Protein AF-A0A0S7YCS1-F1 (afdb_monomer_lite)

pLDDT: mean 72.54, std 16.84, range [29.91, 96.38]

Secondary structure (DSSP, 8-state):
-PPPEEEHHHHHHHHT--HHHHHHHHHTTSS-EEEETTEEEEEHHHHHHHHHHTT---HHHHHHHHTS-------S-S-------HHHHHHHHHHHHHHHTT-SEEEEEE-SSSEEEEEEETTEEEE-TTHHHHSPTTHHHHHHHHHHHHHTTS--TTS--EEEEEETTEEEEEEEEEEEETTEEEEEEEEPP-

Sequence (194 aa):
MAERLYSIQQTADLLGASPGDVRQWIRCGHLQAEQLAGDVRVSERGLVRFLKDRGIDLERVFSAVLEEHAAPPRGPDEAPEAPADVPTRLAEAILKDAIRRGAETIALEPQSNTLTLRLRIDGCWREKPNFASRLPAGLGPLLVARFRALARVSGASGEPPTFEACLDGRTRSFRIETCSTPHGDGLLMYPMSS

Structure (mmCIF, N/CA/C/O backbone):
data_AF-A0A0S7YCS1-F1
#
_entry.id   AF-A0A0S7YCS1-F1
#
loop_
_atom_site.group_PDB
_atom_site.id
_atom_site.type_symbol
_atom_site.label_atom_id
_atom_site.label_alt_id
_atom_site.label_comp_id
_atom_site.label_asym_id
_atom_site.label_entity_id
_atom_site.label_seq_id
_atom_site.pdbx_PDB_ins_code
_atom_site.Cartn_x
_atom_site.Cartn_y
_atom_site.Cartn_z
_atom_site.occupancy
_atom_site.B_iso_or_equiv
_atom_site.auth_seq_id
_atom_site.auth_comp_id
_atom_site.auth_asym_id
_atom_site.auth_atom_id
_atom_site.pdbx_PDB_model_num
ATOM 1 N N . MET A 1 1 ? -2.503 -4.909 -34.059 1.00 45.72 1 MET A N 1
ATOM 2 C CA . MET A 1 1 ? -2.797 -4.273 -32.756 1.00 45.72 1 MET A CA 1
ATOM 3 C C . MET A 1 1 ? -2.011 -2.980 -32.694 1.00 45.72 1 MET A C 1
ATOM 5 O O . MET A 1 1 ? -0.829 -3.018 -33.011 1.00 45.72 1 MET A O 1
ATOM 9 N N . ALA A 1 2 ? -2.661 -1.853 -32.402 1.00 52.44 2 ALA A N 1
ATOM 10 C CA . ALA A 1 2 ? -1.967 -0.578 -32.236 1.00 52.44 2 ALA A CA 1
ATOM 11 C C . ALA A 1 2 ? -1.119 -0.640 -30.960 1.00 52.44 2 ALA A C 1
ATOM 13 O O . ALA A 1 2 ? -1.630 -1.021 -29.908 1.00 52.44 2 ALA A O 1
ATOM 14 N N . GLU A 1 3 ? 0.168 -0.327 -31.069 1.00 65.19 3 GLU A N 1
ATOM 15 C CA . GLU A 1 3 ? 1.071 -0.302 -29.923 1.00 65.19 3 GLU A CA 1
ATOM 16 C C . GLU A 1 3 ? 0.694 0.871 -29.008 1.00 65.19 3 GLU A C 1
ATOM 18 O O . GLU A 1 3 ? 0.555 2.005 -29.476 1.00 65.19 3 GLU A O 1
ATOM 23 N N . ARG A 1 4 ? 0.455 0.601 -27.718 1.00 73.00 4 ARG A N 1
ATOM 24 C CA . ARG A 1 4 ? 0.116 1.653 -26.755 1.00 73.00 4 ARG A CA 1
ATOM 25 C C . ARG A 1 4 ? 1.377 2.382 -26.322 1.00 73.00 4 ARG A C 1
ATOM 27 O O . ARG A 1 4 ? 2.396 1.774 -25.992 1.00 73.00 4 ARG A O 1
ATOM 34 N N . LEU A 1 5 ? 1.271 3.703 -26.314 1.00 78.75 5 LEU A N 1
ATOM 35 C CA . LEU A 1 5 ? 2.348 4.622 -25.996 1.00 78.75 5 LEU A CA 1
ATOM 36 C C . LEU A 1 5 ? 1.946 5.452 -24.781 1.00 78.75 5 LEU A C 1
ATOM 38 O O . LEU A 1 5 ? 0.882 6.069 -24.762 1.00 78.75 5 LEU A O 1
ATOM 42 N N . TYR A 1 6 ? 2.817 5.483 -23.782 1.00 78.50 6 TYR A N 1
ATOM 43 C CA . TYR A 1 6 ? 2.605 6.179 -22.521 1.00 78.50 6 TYR A CA 1
ATOM 44 C C . TYR A 1 6 ? 3.487 7.420 -22.464 1.00 78.50 6 TYR A C 1
ATOM 46 O O . TYR A 1 6 ? 4.662 7.389 -22.820 1.00 78.50 6 TYR A O 1
ATOM 54 N N . SER A 1 7 ? 2.948 8.542 -22.001 1.00 81.81 7 SER A N 1
ATOM 55 C CA . SER A 1 7 ? 3.774 9.702 -21.660 1.00 81.81 7 SER A CA 1
ATOM 56 C C . SER A 1 7 ? 4.720 9.386 -20.497 1.00 81.81 7 SER A C 1
ATOM 58 O O . SER A 1 7 ? 4.494 8.448 -19.731 1.00 81.81 7 SER A O 1
ATOM 60 N N . ILE A 1 8 ? 5.757 10.209 -20.311 1.00 77.56 8 ILE A N 1
ATOM 61 C CA . ILE A 1 8 ? 6.627 10.133 -19.125 1.00 77.56 8 ILE A CA 1
ATOM 62 C C . ILE A 1 8 ? 5.792 10.210 -17.840 1.00 77.56 8 ILE A C 1
ATOM 64 O O . ILE A 1 8 ? 6.050 9.462 -16.905 1.00 77.56 8 ILE A O 1
ATOM 68 N N . GLN A 1 9 ? 4.774 11.075 -17.812 1.00 71.00 9 GLN A N 1
ATOM 69 C CA . GLN A 1 9 ? 3.906 11.257 -16.650 1.00 71.00 9 GLN A CA 1
ATOM 70 C C . GLN A 1 9 ? 3.056 10.011 -16.368 1.00 71.00 9 GLN A C 1
ATOM 72 O O . GLN A 1 9 ? 2.983 9.565 -15.232 1.00 71.00 9 GLN A O 1
ATOM 77 N N . GLN A 1 10 ? 2.467 9.412 -17.405 1.00 67.56 10 GLN A N 1
ATOM 78 C CA . GLN A 1 10 ? 1.696 8.170 -17.276 1.00 67.56 10 GLN A CA 1
ATOM 79 C C . GLN A 1 10 ? 2.588 6.997 -16.874 1.00 67.56 10 GLN A C 1
ATOM 81 O O . GLN A 1 10 ? 2.217 6.185 -16.040 1.00 67.56 10 GLN A O 1
ATOM 86 N N . THR A 1 11 ? 3.795 6.928 -17.430 1.00 73.38 11 THR A N 1
ATOM 87 C CA . THR A 1 11 ? 4.773 5.900 -17.065 1.00 73.38 11 THR A CA 1
ATOM 88 C C . THR A 1 11 ? 5.218 6.052 -15.613 1.00 73.38 11 THR A C 1
ATOM 90 O O . THR A 1 11 ? 5.362 5.065 -14.902 1.00 73.38 11 THR A O 1
ATOM 93 N N . ALA A 1 12 ? 5.413 7.290 -15.162 1.00 65.56 12 ALA A N 1
ATOM 94 C CA . ALA A 1 12 ? 5.733 7.606 -13.779 1.00 65.56 12 ALA A CA 1
ATOM 95 C C . ALA A 1 12 ? 4.603 7.165 -12.837 1.00 65.56 12 ALA A C 1
ATOM 97 O O . ALA A 1 12 ? 4.880 6.509 -11.836 1.00 65.56 12 ALA A O 1
ATOM 98 N N . ASP A 1 13 ? 3.344 7.435 -13.195 1.00 57.38 13 ASP A N 1
ATOM 99 C CA . ASP A 1 13 ? 2.192 7.015 -12.392 1.00 57.38 13 ASP A CA 1
ATOM 100 C C . ASP A 1 13 ? 2.057 5.483 -12.325 1.00 57.38 13 ASP A C 1
ATOM 102 O O . ASP A 1 13 ? 2.010 4.918 -11.230 1.00 57.38 13 ASP A O 1
ATOM 106 N N . LEU A 1 14 ? 2.152 4.803 -13.475 1.00 65.62 14 LEU A N 1
ATOM 107 C CA . LEU A 1 14 ? 2.096 3.339 -13.579 1.00 65.62 14 LEU A CA 1
ATOM 108 C C . LEU A 1 14 ? 3.197 2.634 -12.775 1.00 65.62 14 LEU A C 1
ATOM 110 O O . LEU A 1 14 ? 2.972 1.559 -12.218 1.00 65.62 14 LEU A O 1
ATOM 114 N N . LEU A 1 15 ? 4.397 3.217 -12.733 1.00 68.38 15 LEU A N 1
ATOM 115 C CA . LEU A 1 15 ? 5.560 2.651 -12.045 1.00 68.38 15 LEU A CA 1
ATOM 116 C C . LEU A 1 15 ? 5.701 3.134 -10.592 1.00 68.38 15 LEU A C 1
ATOM 118 O O . LEU A 1 15 ? 6.608 2.676 -9.895 1.00 68.38 15 LEU A O 1
ATOM 122 N N . GLY A 1 16 ? 4.849 4.057 -10.129 1.00 59.69 16 GLY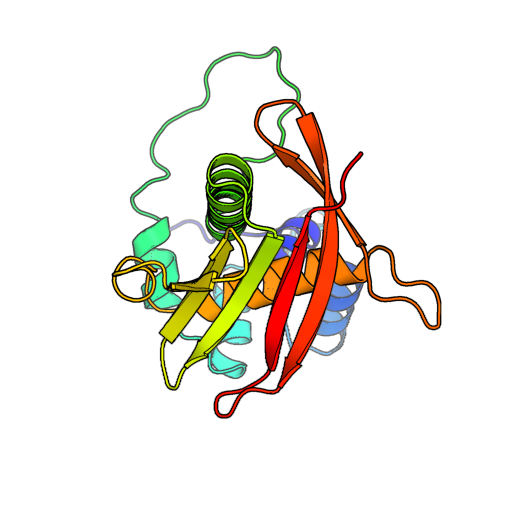 A N 1
ATOM 123 C CA . GLY A 1 16 ? 4.984 4.689 -8.812 1.00 59.69 16 GLY A CA 1
ATOM 124 C C . GLY A 1 16 ? 6.304 5.454 -8.646 1.00 59.69 16 GLY A C 1
ATOM 125 O O . GLY A 1 16 ? 6.928 5.404 -7.585 1.00 59.69 16 GLY A O 1
ATOM 126 N N . ALA A 1 17 ? 6.762 6.114 -9.708 1.00 70.62 17 ALA A N 1
ATOM 127 C CA . ALA A 1 17 ? 8.053 6.791 -9.800 1.00 70.62 17 ALA A CA 1
ATOM 128 C C . ALA A 1 17 ? 7.890 8.284 -10.110 1.00 70.62 17 ALA A C 1
ATOM 130 O O . ALA A 1 17 ? 6.810 8.729 -10.487 1.00 70.62 17 ALA A O 1
ATOM 131 N N . SER A 1 18 ? 8.961 9.074 -9.996 1.00 70.25 18 SER A N 1
ATOM 132 C CA . SER A 1 18 ? 8.921 10.474 -10.431 1.00 70.25 18 SER A CA 1
ATOM 133 C C . SER A 1 18 ? 9.135 10.571 -11.949 1.00 70.25 18 SER A C 1
ATOM 135 O O . SER A 1 18 ? 9.894 9.781 -12.516 1.00 70.25 18 SER A O 1
ATOM 137 N N . PRO A 1 19 ? 8.602 11.600 -12.634 1.00 71.75 19 PRO A N 1
ATOM 138 C CA . PRO A 1 19 ? 8.925 11.857 -14.042 1.00 71.75 19 PRO A CA 1
ATOM 139 C C . PRO A 1 19 ? 10.434 12.013 -14.297 1.00 71.75 19 PRO A C 1
ATOM 141 O O . PRO A 1 19 ? 10.927 11.671 -15.372 1.00 71.75 19 PRO A O 1
ATOM 144 N N . GLY A 1 20 ? 11.180 12.507 -13.299 1.00 75.00 20 GLY A N 1
ATOM 145 C CA . GLY A 1 20 ? 12.643 12.570 -13.319 1.00 75.00 20 GLY A CA 1
ATOM 146 C C . GLY A 1 20 ? 13.306 11.191 -13.338 1.00 75.00 20 GLY A C 1
ATOM 147 O O . GLY A 1 20 ? 14.212 10.978 -14.140 1.00 75.00 20 GLY A O 1
ATOM 148 N N . ASP A 1 21 ? 12.801 10.243 -12.543 1.00 75.06 21 ASP A N 1
ATOM 149 C CA . ASP A 1 21 ? 13.287 8.859 -12.511 1.00 75.06 21 ASP A CA 1
ATOM 150 C C . ASP A 1 21 ? 13.052 8.180 -13.862 1.00 75.06 21 ASP A C 1
ATOM 152 O O . ASP A 1 21 ? 13.957 7.569 -14.424 1.00 75.06 21 ASP A O 1
ATOM 156 N N . VAL A 1 22 ? 11.866 8.375 -14.447 1.00 75.62 22 VAL A N 1
ATOM 157 C CA . VAL A 1 22 ? 11.527 7.853 -15.778 1.00 75.62 22 VAL A CA 1
ATOM 158 C C . VAL A 1 22 ? 12.463 8.420 -16.846 1.00 75.62 22 VAL A C 1
ATOM 160 O O . VAL A 1 22 ? 13.019 7.665 -17.643 1.00 75.62 22 VAL A O 1
ATOM 163 N N . ARG A 1 23 ? 12.716 9.736 -16.839 1.00 84.50 23 ARG A N 1
ATOM 164 C CA . ARG A 1 23 ? 13.694 10.369 -17.744 1.00 84.50 23 ARG A CA 1
ATOM 165 C C . ARG A 1 23 ? 15.102 9.818 -17.542 1.00 84.50 23 ARG A C 1
ATOM 167 O O . ARG A 1 23 ? 15.816 9.607 -18.521 1.00 84.50 23 ARG A O 1
ATO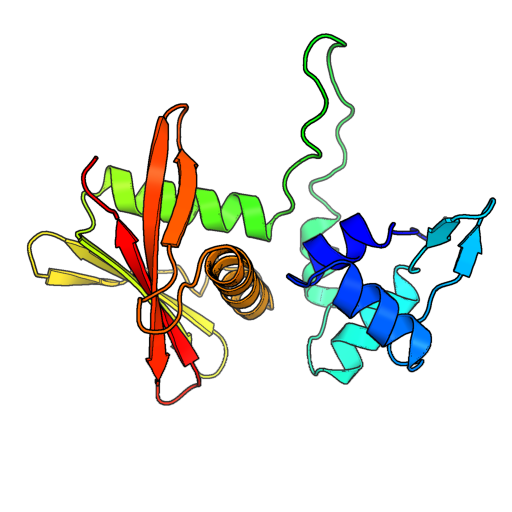M 174 N N . GLN A 1 24 ? 15.501 9.575 -16.298 1.00 81.31 24 GLN A N 1
ATOM 175 C CA . GLN A 1 24 ? 16.798 8.993 -15.972 1.00 81.31 24 GLN A CA 1
ATOM 176 C C . GLN A 1 24 ? 16.905 7.550 -16.473 1.00 81.31 24 GLN A C 1
ATOM 178 O O . GLN A 1 24 ? 17.915 7.195 -17.070 1.00 81.31 24 GLN A O 1
ATOM 183 N N . TRP A 1 25 ? 15.867 6.730 -16.318 1.00 83.75 25 TRP A N 1
ATOM 184 C CA . TRP A 1 25 ? 15.849 5.356 -16.823 1.00 83.75 25 TRP A CA 1
ATOM 185 C C . TRP A 1 25 ? 15.895 5.288 -18.342 1.00 83.75 25 TRP A C 1
ATOM 187 O O . TRP A 1 25 ? 16.578 4.420 -18.881 1.00 83.75 25 TRP A O 1
ATOM 197 N N . ILE A 1 26 ? 15.233 6.222 -19.025 1.00 86.38 26 ILE A N 1
ATOM 198 C CA . ILE A 1 26 ? 15.322 6.357 -20.482 1.00 86.38 26 ILE A CA 1
ATOM 199 C C . ILE A 1 26 ? 16.741 6.765 -20.884 1.00 86.38 26 ILE A C 1
ATOM 201 O O . ILE A 1 26 ? 17.357 6.130 -21.736 1.00 86.38 26 ILE A O 1
ATOM 205 N N . ARG A 1 27 ? 17.310 7.777 -20.219 1.00 85.19 27 ARG A N 1
ATOM 206 C CA . ARG A 1 27 ? 18.672 8.264 -20.485 1.00 85.19 27 ARG A CA 1
ATOM 207 C C . ARG A 1 27 ? 19.747 7.201 -20.230 1.00 85.19 27 ARG A C 1
ATOM 209 O O . ARG A 1 27 ? 20.733 7.152 -20.956 1.00 85.19 27 ARG A O 1
ATOM 216 N N . CYS A 1 28 ? 19.568 6.370 -19.210 1.00 81.88 28 CYS A N 1
ATOM 217 C CA . CYS A 1 28 ? 20.467 5.267 -18.872 1.00 81.88 28 CYS A CA 1
ATOM 218 C C . CYS A 1 28 ? 20.180 3.986 -19.679 1.00 81.88 28 CYS A C 1
ATOM 220 O O . CYS A 1 28 ? 20.843 2.979 -19.457 1.00 81.88 28 CYS A O 1
ATOM 222 N N . GLY A 1 29 ? 19.202 4.000 -20.594 1.00 81.50 29 GLY A N 1
ATOM 223 C CA . GLY A 1 29 ? 18.872 2.867 -21.465 1.00 81.50 29 GLY A CA 1
ATOM 224 C C . GLY A 1 29 ? 18.115 1.720 -20.787 1.00 81.50 29 GLY A C 1
ATOM 225 O O . GLY A 1 29 ? 17.891 0.687 -21.412 1.00 81.50 29 GLY A O 1
ATOM 226 N N . HIS A 1 30 ? 17.698 1.887 -19.531 1.00 75.88 30 HIS A N 1
ATOM 227 C CA . HIS A 1 30 ? 16.918 0.884 -18.804 1.00 75.88 30 HIS A CA 1
ATOM 228 C C . HIS A 1 30 ? 15.470 0.820 -19.291 1.00 75.88 30 HIS A C 1
ATOM 230 O O . HIS A 1 30 ? 14.894 -0.264 -19.339 1.00 75.88 30 HIS A O 1
ATOM 236 N N . LEU A 1 31 ? 14.879 1.962 -19.651 1.00 80.81 31 LEU A N 1
ATOM 237 C CA . LEU A 1 31 ? 13.504 2.050 -20.133 1.00 80.81 31 LEU A CA 1
ATOM 238 C C . LEU A 1 31 ? 13.495 2.482 -21.598 1.00 80.81 31 LEU A C 1
ATOM 240 O O . LEU A 1 31 ? 13.986 3.558 -21.933 1.00 80.81 31 LEU A O 1
ATOM 244 N N . GLN A 1 32 ? 12.937 1.645 -22.472 1.00 81.69 32 GLN A N 1
ATOM 245 C CA . GLN A 1 32 ? 12.836 1.989 -23.887 1.00 81.69 32 GLN A CA 1
ATOM 246 C C . GLN A 1 32 ? 11.725 3.011 -24.110 1.00 81.69 32 GLN A C 1
ATOM 248 O O . GLN A 1 32 ? 10.595 2.824 -23.661 1.00 81.69 32 GLN A O 1
ATOM 253 N N . ALA A 1 33 ? 12.064 4.082 -24.817 1.00 84.44 33 ALA A N 1
ATOM 254 C CA . ALA A 1 33 ? 11.137 5.122 -25.213 1.00 84.44 33 ALA A CA 1
ATOM 255 C C . ALA A 1 33 ? 11.413 5.548 -26.654 1.00 84.44 33 ALA A C 1
ATOM 257 O O . ALA A 1 33 ? 12.544 5.484 -27.135 1.00 84.44 33 ALA A O 1
ATOM 258 N N . GLU A 1 34 ? 10.368 6.012 -27.316 1.00 82.69 34 GLU A N 1
ATOM 259 C CA . GLU A 1 34 ? 10.363 6.476 -28.690 1.00 82.69 34 GLU A CA 1
ATOM 260 C C . GLU A 1 34 ? 9.949 7.945 -28.728 1.00 82.69 34 GLU A C 1
ATOM 262 O O . GLU A 1 34 ? 9.149 8.414 -27.914 1.00 82.69 34 GLU A O 1
ATOM 267 N N . GLN A 1 35 ? 10.521 8.694 -29.669 1.00 79.69 35 GLN A N 1
ATOM 268 C CA . GLN A 1 35 ? 10.105 10.070 -29.912 1.00 79.69 35 GLN A CA 1
ATOM 269 C C . GLN A 1 35 ? 8.955 10.070 -30.911 1.00 79.69 35 GLN A C 1
ATOM 271 O O . GLN A 1 35 ? 9.130 9.680 -32.064 1.00 79.69 35 GLN A O 1
ATOM 276 N N . LEU A 1 36 ? 7.791 10.542 -30.475 1.00 73.50 36 LEU A N 1
ATOM 277 C CA . LEU A 1 36 ? 6.619 10.690 -31.325 1.00 73.50 36 LEU A CA 1
ATOM 278 C C . LEU A 1 36 ? 6.143 12.141 -31.280 1.00 73.50 36 LEU A C 1
ATOM 280 O O . LEU A 1 36 ? 5.776 12.643 -30.222 1.00 73.50 36 LEU A O 1
ATOM 284 N N . ALA A 1 37 ? 6.150 12.809 -32.437 1.00 70.31 37 ALA A N 1
ATOM 285 C CA . ALA A 1 37 ? 5.728 14.207 -32.585 1.00 70.31 37 ALA A CA 1
ATOM 286 C C . ALA A 1 37 ? 6.428 15.196 -31.619 1.00 70.31 37 ALA A C 1
ATOM 288 O O . ALA A 1 37 ? 5.836 16.188 -31.208 1.00 70.31 37 ALA A O 1
ATOM 289 N N . GLY A 1 38 ? 7.691 14.931 -31.259 1.00 74.38 38 GLY A N 1
ATOM 290 C CA . GLY A 1 38 ? 8.484 15.770 -30.348 1.00 74.38 38 GLY A CA 1
ATOM 291 C C . GLY A 1 38 ? 8.336 15.428 -28.860 1.00 74.38 38 GLY A C 1
ATOM 292 O O . GLY A 1 38 ? 9.095 15.949 -28.046 1.00 74.38 38 GLY A O 1
ATOM 293 N N . ASP A 1 39 ? 7.429 14.515 -28.506 1.00 74.50 39 ASP A N 1
ATOM 294 C CA . ASP A 1 39 ? 7.269 13.997 -27.149 1.00 74.50 39 ASP A CA 1
ATOM 295 C C . ASP A 1 39 ? 7.938 12.632 -26.981 1.00 74.50 39 ASP A C 1
ATOM 297 O O . ASP A 1 39 ? 7.884 11.765 -27.856 1.00 74.50 39 ASP A O 1
ATOM 301 N N . VAL A 1 40 ? 8.516 12.407 -25.802 1.00 82.06 40 VAL A N 1
ATOM 302 C CA . VAL A 1 40 ? 9.039 11.094 -25.414 1.00 82.06 40 VAL A CA 1
ATOM 303 C C . VAL A 1 40 ? 7.886 10.224 -24.924 1.00 82.06 40 VAL A C 1
ATOM 305 O O . VAL A 1 40 ? 7.180 10.572 -23.968 1.00 82.06 40 VAL A O 1
ATOM 308 N N . ARG A 1 41 ? 7.711 9.074 -25.572 1.00 83.38 41 ARG A N 1
ATOM 309 C CA . ARG A 1 41 ? 6.691 8.083 -25.246 1.00 83.38 41 ARG A CA 1
ATOM 310 C C . ARG A 1 41 ? 7.333 6.743 -24.931 1.00 83.38 41 ARG A C 1
ATOM 312 O O . ARG A 1 41 ? 8.212 6.289 -25.645 1.00 83.38 41 ARG A O 1
ATOM 319 N N . VAL A 1 42 ? 6.886 6.093 -23.872 1.00 83.25 42 VAL A N 1
ATOM 320 C CA . VAL A 1 42 ? 7.316 4.745 -23.500 1.00 83.25 42 VAL A CA 1
ATOM 321 C C . VAL A 1 42 ? 6.341 3.760 -24.123 1.00 83.25 42 VAL A C 1
ATOM 323 O O . VAL A 1 42 ? 5.133 3.885 -23.921 1.00 83.25 42 VAL A O 1
ATOM 326 N N . SER A 1 43 ? 6.840 2.792 -24.887 1.00 81.94 43 SER A N 1
ATOM 327 C CA . SER A 1 43 ? 5.983 1.750 -25.444 1.00 81.94 43 SER A CA 1
ATOM 328 C C . SER A 1 43 ? 5.587 0.740 -24.374 1.00 81.94 43 SER A C 1
ATOM 330 O O . SER A 1 43 ? 6.356 0.434 -23.460 1.00 81.94 43 SER A O 1
ATOM 332 N N . GLU A 1 44 ? 4.383 0.186 -24.501 1.00 70.81 44 GLU A N 1
ATOM 333 C CA . GLU A 1 44 ? 3.893 -0.900 -23.646 1.00 70.81 44 GLU A CA 1
ATOM 334 C C . GLU A 1 44 ? 4.904 -2.053 -23.566 1.00 70.81 44 GLU A C 1
ATOM 336 O O . GLU A 1 44 ? 5.219 -2.547 -22.485 1.00 70.81 44 GLU A O 1
ATOM 341 N N . ARG A 1 45 ? 5.516 -2.409 -24.701 1.00 75.75 45 ARG A N 1
ATOM 342 C CA . ARG A 1 45 ? 6.588 -3.412 -24.767 1.00 75.75 45 ARG A CA 1
ATOM 343 C C . ARG A 1 45 ? 7.823 -3.019 -23.957 1.00 75.75 45 ARG A C 1
ATOM 345 O O . ARG A 1 45 ? 8.392 -3.867 -23.270 1.00 75.75 45 ARG A O 1
ATOM 352 N N . GLY A 1 46 ? 8.240 -1.755 -24.029 1.00 77.44 46 GLY A N 1
ATOM 353 C CA . GLY A 1 46 ? 9.358 -1.226 -23.250 1.00 77.44 46 GLY A CA 1
ATOM 354 C C . GLY A 1 46 ? 9.088 -1.274 -21.747 1.00 77.44 46 GLY A C 1
ATOM 355 O O . GLY A 1 46 ? 9.954 -1.695 -20.978 1.00 77.44 46 GLY A O 1
ATOM 356 N N . LEU A 1 47 ? 7.867 -0.922 -21.342 1.00 75.38 47 LEU A N 1
ATOM 357 C CA . LEU A 1 47 ? 7.413 -0.965 -19.953 1.00 75.38 47 LEU A CA 1
ATOM 358 C C . LEU A 1 47 ? 7.369 -2.402 -19.409 1.00 75.38 47 LEU A C 1
ATOM 360 O O . LEU A 1 47 ? 7.915 -2.679 -18.342 1.00 75.38 47 LEU A O 1
ATOM 364 N N . VAL A 1 48 ? 6.777 -3.330 -20.167 1.00 69.75 48 VAL A N 1
ATOM 365 C CA . VAL A 1 48 ? 6.706 -4.756 -19.814 1.00 69.75 48 VAL A CA 1
ATOM 366 C C . VAL A 1 48 ? 8.107 -5.340 -19.655 1.00 69.75 48 VAL A C 1
ATOM 368 O O . VAL A 1 48 ? 8.384 -6.021 -18.669 1.00 69.75 48 VAL A O 1
ATOM 371 N N . ARG A 1 49 ? 9.024 -5.040 -20.583 1.00 72.56 49 ARG A N 1
ATOM 372 C CA . ARG A 1 49 ? 10.417 -5.494 -20.498 1.00 72.56 49 ARG A CA 1
ATOM 373 C C . ARG A 1 49 ? 11.128 -4.935 -19.264 1.00 72.56 49 ARG A C 1
ATOM 375 O O . ARG A 1 49 ? 11.799 -5.690 -18.569 1.00 72.56 49 ARG A O 1
ATOM 382 N N . PHE A 1 50 ? 10.961 -3.644 -18.985 1.00 77.50 50 PHE A N 1
ATOM 383 C CA . PHE A 1 50 ? 11.546 -2.968 -17.823 1.00 77.50 50 PHE A CA 1
ATOM 384 C C . PHE A 1 50 ? 11.066 -3.555 -16.489 1.00 77.50 50 PHE A C 1
ATOM 386 O O . PHE A 1 50 ? 11.845 -3.684 -15.544 1.00 77.50 50 PHE A O 1
ATOM 393 N N . LEU A 1 51 ? 9.785 -3.918 -16.408 1.00 70.69 51 LEU A N 1
ATOM 394 C CA . LEU A 1 51 ? 9.186 -4.534 -15.225 1.00 70.69 51 LEU A CA 1
ATOM 395 C C . LEU A 1 51 ? 9.611 -5.998 -15.066 1.00 70.69 51 LEU A C 1
ATOM 397 O O . LEU A 1 51 ? 9.951 -6.419 -13.960 1.00 70.69 51 LEU A O 1
ATOM 401 N N . LYS A 1 52 ? 9.701 -6.740 -16.173 1.00 63.91 52 LYS A N 1
ATOM 402 C CA . LYS A 1 52 ? 10.193 -8.121 -16.186 1.00 63.91 52 LYS A CA 1
ATOM 403 C C . LYS A 1 52 ? 11.654 -8.229 -15.747 1.00 63.91 52 LYS A C 1
ATOM 405 O O . LYS A 1 52 ? 11.987 -9.129 -14.984 1.00 63.91 52 LYS A O 1
ATOM 410 N N . ASP A 1 53 ? 12.504 -7.291 -16.164 1.00 66.44 53 ASP A N 1
ATOM 411 C CA . ASP A 1 53 ? 13.909 -7.199 -15.730 1.00 66.44 53 ASP A CA 1
ATOM 412 C C . ASP A 1 53 ? 14.038 -6.973 -14.211 1.00 66.44 53 ASP A C 1
ATOM 414 O O . ASP A 1 53 ? 14.984 -7.428 -13.575 1.00 66.44 53 ASP A O 1
ATOM 418 N N . ARG A 1 54 ? 13.019 -6.358 -13.597 1.00 65.25 54 ARG A N 1
ATOM 419 C CA . ARG A 1 54 ? 12.886 -6.196 -12.141 1.00 65.25 54 ARG A CA 1
ATOM 420 C C . ARG A 1 54 ? 12.168 -7.356 -11.440 1.00 65.25 54 ARG A C 1
ATOM 422 O O . ARG A 1 54 ? 11.868 -7.247 -10.253 1.00 65.25 54 ARG A O 1
ATOM 429 N N . GLY A 1 55 ? 11.886 -8.452 -12.146 1.00 52.03 55 GLY A N 1
ATOM 430 C CA . GLY A 1 55 ? 11.215 -9.635 -11.597 1.00 52.03 55 GLY A CA 1
ATOM 431 C C . GLY A 1 55 ? 9.696 -9.498 -11.440 1.00 52.03 55 GLY A C 1
ATOM 432 O O . GLY A 1 55 ? 9.093 -10.268 -10.696 1.00 52.03 55 GLY A O 1
ATOM 433 N N . ILE A 1 56 ? 9.068 -8.529 -12.113 1.00 57.12 56 ILE A N 1
ATOM 434 C CA . ILE A 1 56 ? 7.619 -8.288 -12.060 1.00 57.12 56 ILE A CA 1
ATOM 435 C C . ILE A 1 56 ? 6.980 -8.827 -13.347 1.00 57.12 56 ILE A C 1
ATOM 437 O O . ILE A 1 56 ? 7.200 -8.289 -14.433 1.00 57.12 56 ILE A O 1
ATOM 441 N N . ASP A 1 57 ? 6.180 -9.891 -13.233 1.00 56.44 57 ASP A N 1
ATOM 442 C CA . ASP A 1 57 ? 5.559 -10.557 -14.386 1.00 56.44 57 ASP A CA 1
ATOM 443 C C . ASP A 1 57 ? 4.199 -9.923 -14.739 1.00 56.44 57 ASP A C 1
ATOM 445 O O . ASP A 1 57 ? 3.172 -10.167 -14.098 1.00 56.44 57 ASP A O 1
ATOM 449 N N . LEU A 1 58 ? 4.219 -9.027 -15.731 1.00 51.53 58 LEU A N 1
ATOM 450 C CA . LEU A 1 58 ? 3.127 -8.095 -16.027 1.00 51.53 58 LEU A CA 1
ATOM 451 C C . LEU A 1 58 ? 2.044 -8.655 -16.967 1.00 51.53 58 LEU A C 1
ATOM 453 O O . LEU A 1 58 ? 0.919 -8.168 -16.924 1.00 51.53 58 LEU A O 1
ATOM 457 N N . GLU A 1 59 ? 2.318 -9.690 -17.769 1.00 44.88 59 GLU A N 1
ATOM 458 C CA . GLU A 1 59 ? 1.320 -10.275 -18.694 1.00 44.88 59 GLU A CA 1
ATOM 459 C C . GLU A 1 59 ? 0.071 -10.781 -17.955 1.00 44.88 59 GLU A C 1
ATOM 461 O O . GLU A 1 59 ? -1.055 -10.653 -18.440 1.00 44.88 59 GLU A O 1
ATOM 466 N N . ARG A 1 60 ? 0.256 -11.277 -16.727 1.00 47.81 60 ARG A N 1
ATOM 467 C CA . ARG A 1 60 ? -0.832 -11.724 -15.849 1.00 47.81 60 ARG A CA 1
ATOM 468 C C . ARG A 1 60 ? -1.600 -10.564 -15.205 1.00 47.81 60 ARG A C 1
ATOM 470 O O . ARG A 1 60 ? -2.791 -10.695 -14.945 1.00 47.81 60 ARG A O 1
ATOM 477 N N . VAL A 1 61 ? -0.922 -9.442 -14.957 1.00 46.81 61 VAL A N 1
ATOM 478 C CA . VAL A 1 61 ? -1.486 -8.234 -14.333 1.00 46.81 61 VAL A CA 1
ATOM 479 C C . VAL A 1 61 ? -2.278 -7.429 -15.364 1.00 46.81 61 VAL A C 1
ATOM 481 O O . VAL A 1 61 ? -3.417 -7.063 -15.105 1.00 46.81 61 VAL A O 1
ATOM 484 N N . PHE A 1 62 ? -1.716 -7.198 -16.554 1.00 44.38 62 PHE A N 1
ATOM 485 C CA . PHE A 1 62 ? -2.358 -6.424 -17.619 1.00 44.38 62 PHE A CA 1
ATOM 486 C C . PHE A 1 62 ? -3.562 -7.146 -18.222 1.00 44.38 62 PHE A C 1
ATOM 488 O O . PHE A 1 62 ? -4.578 -6.499 -18.459 1.00 44.38 62 PHE A O 1
ATOM 495 N N . SER A 1 63 ? -3.506 -8.472 -18.396 1.00 43.62 63 SER A N 1
ATOM 496 C CA . SER A 1 63 ? -4.657 -9.238 -18.904 1.00 43.62 63 SER A CA 1
ATOM 497 C C . SER A 1 63 ? -5.887 -9.124 -17.993 1.00 43.62 63 SER A C 1
ATOM 499 O O . SER A 1 63 ? -7.003 -9.065 -18.492 1.00 43.62 63 SER A O 1
ATOM 501 N N . ALA A 1 64 ? -5.697 -9.003 -16.673 1.00 41.72 64 ALA A N 1
ATOM 502 C CA . ALA A 1 64 ? -6.790 -8.786 -15.721 1.00 41.72 64 ALA A CA 1
ATOM 503 C C . ALA A 1 64 ? -7.335 -7.342 -15.726 1.00 41.72 64 ALA A C 1
ATOM 505 O O . ALA A 1 64 ? -8.481 -7.114 -15.356 1.00 41.72 64 ALA A O 1
ATOM 506 N N . VAL A 1 65 ? -6.521 -6.363 -16.134 1.00 39.19 65 VAL A N 1
ATOM 507 C CA . VAL A 1 65 ? -6.880 -4.932 -16.174 1.00 39.19 65 VAL A CA 1
ATOM 508 C C . VAL A 1 65 ? -7.513 -4.544 -17.521 1.00 39.19 65 VAL A C 1
ATOM 510 O O . VAL A 1 65 ? -8.332 -3.630 -17.589 1.00 39.19 65 VAL A O 1
ATOM 513 N N . LEU A 1 66 ? -7.161 -5.245 -18.603 1.00 41.34 66 LEU A N 1
ATOM 514 C CA . LEU A 1 66 ? -7.601 -4.946 -19.970 1.00 41.34 66 LEU A CA 1
ATOM 515 C C . LEU A 1 66 ? -9.073 -5.297 -20.257 1.00 41.34 66 LEU A C 1
ATOM 517 O O . LEU A 1 66 ? -9.654 -4.658 -21.132 1.00 41.34 66 LEU A O 1
ATOM 521 N N . GLU A 1 67 ? -9.695 -6.238 -19.534 1.00 36.91 67 GLU A N 1
ATOM 522 C CA . GLU A 1 67 ? -11.110 -6.601 -19.755 1.00 36.91 67 GLU A CA 1
ATOM 523 C C . GLU A 1 67 ? -12.122 -5.569 -19.207 1.00 36.91 67 GLU A C 1
ATOM 525 O O . GLU A 1 67 ? -13.248 -5.515 -19.694 1.00 36.91 67 GLU A O 1
ATOM 530 N N . GLU A 1 68 ? -11.750 -4.690 -18.266 1.00 37.69 68 GLU A N 1
ATOM 531 C CA . GLU A 1 68 ? -12.711 -3.785 -17.594 1.00 37.69 68 GLU A CA 1
ATOM 532 C C . GLU A 1 68 ? -12.842 -2.386 -18.247 1.00 37.69 68 GLU A C 1
ATOM 534 O O . GLU A 1 68 ? -13.772 -1.634 -17.962 1.00 37.69 68 GLU A O 1
ATOM 539 N N . HIS A 1 69 ? -11.954 -2.021 -19.181 1.00 35.06 69 HIS A N 1
ATOM 540 C CA . HIS A 1 69 ? -11.863 -0.662 -19.749 1.00 35.06 69 HIS A CA 1
ATOM 541 C C . HIS A 1 69 ? -12.650 -0.416 -21.057 1.00 35.06 69 HIS A C 1
ATOM 543 O O . HIS A 1 69 ? -12.426 0.588 -21.737 1.00 35.06 69 HIS A O 1
ATOM 549 N N . ALA A 1 70 ? -13.599 -1.278 -21.424 1.00 29.91 70 ALA A N 1
ATOM 550 C CA . ALA A 1 70 ? -14.432 -1.097 -22.618 1.00 29.91 70 ALA A CA 1
ATOM 551 C C . ALA A 1 70 ? -15.751 -0.344 -22.325 1.00 29.91 70 ALA A C 1
ATOM 553 O O . ALA A 1 70 ? -16.833 -0.895 -22.506 1.00 29.91 70 ALA A O 1
ATOM 554 N N . ALA A 1 71 ? -15.698 0.924 -21.898 1.00 32.47 71 ALA A N 1
ATOM 555 C CA . ALA A 1 71 ? -16.882 1.797 -21.911 1.00 32.47 71 ALA A CA 1
ATOM 556 C C . ALA A 1 71 ? -16.517 3.268 -22.214 1.00 32.47 71 ALA A C 1
ATOM 558 O O . ALA A 1 71 ? -15.581 3.793 -21.611 1.00 32.47 71 ALA A O 1
ATOM 559 N N . PRO A 1 72 ? -17.223 3.947 -23.143 1.00 34.25 72 PRO A N 1
ATOM 560 C CA . PRO A 1 72 ? -16.887 5.308 -23.562 1.00 34.25 72 PRO A CA 1
ATOM 561 C C . PRO A 1 72 ? -17.353 6.385 -22.555 1.00 34.25 72 PRO A C 1
ATOM 563 O O . PRO A 1 72 ? -18.320 6.165 -21.818 1.00 34.25 72 PRO A O 1
ATOM 566 N N . PRO A 1 73 ? -16.698 7.564 -22.535 1.00 36.12 73 PRO A N 1
ATOM 567 C CA . PRO A 1 73 ? -16.975 8.640 -21.581 1.00 36.12 73 PRO A CA 1
ATOM 568 C C . PRO A 1 73 ? -18.293 9.380 -21.872 1.00 36.12 73 PRO A C 1
ATOM 570 O O . PRO A 1 73 ? -18.689 9.553 -23.026 1.00 36.12 73 PRO A O 1
ATOM 573 N N . ARG A 1 74 ? -18.959 9.853 -20.810 1.00 35.75 74 ARG A N 1
ATOM 574 C CA . ARG A 1 74 ? -20.160 10.705 -20.857 1.00 35.75 74 ARG A CA 1
ATOM 575 C C . ARG A 1 74 ? -19.828 12.112 -20.340 1.00 35.75 74 ARG A C 1
ATOM 577 O O . ARG A 1 74 ? -19.384 12.222 -19.208 1.00 35.75 74 ARG A O 1
ATOM 584 N N . GLY A 1 75 ? -20.158 13.139 -21.133 1.00 31.98 75 GLY A N 1
ATOM 585 C CA . GLY A 1 75 ? -20.422 14.521 -20.685 1.00 31.98 75 GLY A CA 1
ATOM 586 C C . GLY A 1 75 ? -19.216 15.483 -20.596 1.00 31.98 75 GLY A C 1
ATOM 587 O O . GLY A 1 75 ? -18.202 15.093 -20.033 1.00 31.98 75 GLY A O 1
ATOM 588 N N . PRO A 1 76 ? -19.299 16.731 -21.114 1.00 46.19 76 PRO A N 1
ATOM 589 C CA . PRO A 1 76 ? -18.165 17.659 -21.209 1.00 46.19 76 PRO A CA 1
ATOM 590 C C . PRO A 1 76 ? -18.155 18.779 -20.141 1.00 46.19 76 PRO A C 1
ATOM 592 O O . PRO A 1 76 ? -17.940 19.933 -20.498 1.00 46.19 76 PRO A O 1
ATOM 595 N N . ASP A 1 77 ? -18.383 18.477 -18.857 1.00 39.19 77 ASP A N 1
ATOM 596 C CA . ASP A 1 77 ? -18.293 19.491 -17.779 1.00 39.19 77 ASP A CA 1
ATOM 597 C C . ASP A 1 77 ? -17.671 18.957 -16.476 1.00 39.19 77 ASP A C 1
ATOM 599 O O . ASP A 1 77 ? -18.082 19.300 -15.379 1.00 39.19 77 ASP A O 1
ATOM 603 N N . GLU A 1 78 ? -16.657 18.104 -16.585 1.00 39.97 78 GLU A N 1
ATOM 604 C CA . GLU A 1 78 ? -15.706 17.854 -15.501 1.00 39.97 78 GLU A CA 1
ATOM 605 C C . GLU A 1 78 ? -14.320 17.838 -16.148 1.00 39.97 78 GLU A C 1
ATOM 607 O O . GLU A 1 78 ? -14.086 17.121 -17.126 1.00 39.97 78 GLU A O 1
ATOM 612 N N . ALA A 1 79 ? -13.406 18.687 -15.667 1.00 37.16 79 ALA A N 1
ATOM 613 C CA . ALA A 1 79 ? -12.003 18.599 -16.053 1.00 37.16 79 ALA A CA 1
ATOM 614 C C . ALA A 1 79 ? -11.558 17.139 -15.863 1.00 37.16 79 ALA A C 1
ATOM 616 O O . ALA A 1 79 ? -11.816 16.583 -14.795 1.00 37.16 79 ALA A O 1
ATOM 617 N N . PRO A 1 80 ? -10.949 16.488 -16.868 1.00 35.06 80 PRO A N 1
ATOM 618 C CA . PRO A 1 80 ? -10.648 15.076 -16.769 1.00 35.06 80 PRO A CA 1
ATOM 619 C C . PRO A 1 80 ? -9.517 14.901 -15.757 1.00 35.06 80 PRO A C 1
ATOM 621 O O . PRO A 1 80 ? -8.338 14.976 -16.107 1.00 35.06 80 PRO A O 1
ATOM 624 N N . GLU A 1 81 ? -9.861 14.639 -14.496 1.00 39.50 81 GLU A N 1
ATOM 625 C CA . GLU A 1 81 ? -9.023 13.768 -13.690 1.00 39.50 81 GLU A CA 1
ATOM 626 C C . GLU A 1 81 ? -8.884 12.490 -14.515 1.00 39.50 81 GLU A C 1
ATOM 628 O O . GLU A 1 81 ? -9.871 11.820 -14.835 1.00 39.50 81 GLU A O 1
ATOM 633 N N . ALA A 1 82 ? -7.665 12.216 -14.983 1.00 40.19 82 ALA A N 1
ATOM 634 C CA . ALA A 1 82 ? -7.384 10.974 -15.680 1.00 40.19 82 ALA A CA 1
ATOM 635 C C . ALA A 1 82 ? -7.970 9.824 -14.842 1.00 40.19 82 ALA A C 1
ATOM 637 O O . ALA A 1 82 ? -7.838 9.856 -13.615 1.00 40.19 82 ALA A O 1
ATOM 638 N N . PRO A 1 83 ? -8.654 8.840 -15.453 1.00 42.44 83 PRO A N 1
ATOM 639 C CA . PRO A 1 83 ? -9.257 7.760 -14.691 1.00 42.44 83 PRO A CA 1
ATOM 640 C C . PRO A 1 83 ? -8.168 7.108 -13.841 1.00 42.44 83 PRO A C 1
ATOM 642 O O . PRO A 1 83 ? -7.236 6.537 -14.394 1.00 42.44 83 PRO A O 1
ATOM 645 N N . ALA A 1 84 ? -8.284 7.220 -12.515 1.00 50.75 84 ALA A N 1
ATOM 646 C CA . ALA A 1 84 ? -7.286 6.685 -11.598 1.00 50.75 84 ALA A CA 1
ATOM 647 C C . ALA A 1 84 ? -7.022 5.207 -11.916 1.00 50.75 84 ALA A C 1
ATOM 649 O O . ALA A 1 84 ? -7.978 4.427 -12.001 1.00 50.75 84 ALA A O 1
ATOM 650 N N . ASP A 1 85 ? -5.756 4.827 -12.100 1.00 65.19 85 ASP A N 1
ATOM 651 C CA . ASP A 1 85 ? -5.368 3.446 -12.387 1.00 65.19 85 ASP A CA 1
ATOM 652 C C . ASP A 1 85 ? -5.779 2.492 -11.246 1.00 65.19 85 ASP A C 1
ATOM 654 O O . ASP A 1 85 ? -5.981 2.898 -10.095 1.00 65.19 85 ASP A O 1
ATOM 658 N N . VAL A 1 86 ? -5.902 1.192 -11.548 1.00 68.19 86 VAL A N 1
ATOM 659 C CA . VAL A 1 86 ? -6.372 0.151 -10.605 1.00 68.19 86 VAL A CA 1
ATOM 660 C C . VAL A 1 86 ? -5.670 0.193 -9.231 1.00 68.19 86 VAL A C 1
ATOM 662 O O . VAL A 1 86 ? -6.374 0.131 -8.217 1.00 68.19 86 VAL A O 1
ATOM 665 N N . PRO A 1 87 ? -4.331 0.352 -9.129 1.00 70.44 87 PRO A N 1
ATOM 666 C CA . PRO A 1 87 ? -3.655 0.466 -7.835 1.00 70.44 87 PRO A CA 1
ATOM 667 C C . PRO A 1 87 ? -4.089 1.697 -7.032 1.00 70.44 87 PRO A C 1
ATOM 669 O O . PRO A 1 87 ? -4.215 1.615 -5.813 1.00 70.44 87 PRO A O 1
ATOM 672 N N . THR A 1 88 ? -4.350 2.822 -7.701 1.00 73.12 88 THR A N 1
ATOM 673 C CA . THR A 1 88 ? -4.776 4.076 -7.066 1.00 73.12 88 THR A CA 1
ATOM 674 C C . THR A 1 88 ? -6.176 3.931 -6.481 1.00 73.12 88 THR A C 1
ATOM 676 O O . THR A 1 88 ? -6.374 4.191 -5.295 1.00 73.12 88 THR A O 1
ATOM 679 N N . ARG A 1 89 ? -7.124 3.391 -7.255 1.00 75.69 89 ARG A N 1
ATOM 680 C CA . ARG A 1 89 ? -8.490 3.128 -6.769 1.00 75.69 89 ARG A CA 1
ATOM 681 C C . ARG A 1 89 ? -8.508 2.159 -5.595 1.00 75.69 89 ARG A C 1
ATOM 683 O O . ARG A 1 89 ? -9.275 2.331 -4.651 1.00 75.69 89 ARG A O 1
ATOM 690 N N . LEU A 1 90 ? -7.669 1.125 -5.645 1.00 80.44 90 LEU A N 1
ATOM 691 C CA . LEU A 1 90 ? -7.586 0.154 -4.565 1.00 80.44 90 LEU A CA 1
ATOM 692 C C . LEU A 1 90 ? -6.922 0.745 -3.315 1.00 80.44 90 LEU A C 1
ATOM 694 O O . LEU A 1 90 ? -7.397 0.486 -2.211 1.00 80.44 90 LEU A O 1
ATOM 698 N N . ALA A 1 91 ? -5.883 1.570 -3.467 1.00 85.06 91 ALA A N 1
ATOM 699 C CA . ALA A 1 91 ? -5.296 2.313 -2.356 1.00 85.06 91 ALA A CA 1
ATOM 700 C C . ALA A 1 91 ? -6.347 3.207 -1.678 1.00 85.06 91 ALA A C 1
ATOM 702 O O . ALA A 1 91 ? -6.540 3.116 -0.466 1.00 85.06 91 ALA A O 1
ATOM 703 N N . GLU A 1 92 ? -7.104 3.985 -2.454 1.00 85.81 92 GLU A N 1
ATOM 704 C CA . GLU A 1 92 ? -8.215 4.792 -1.941 1.00 85.81 92 GLU A CA 1
ATOM 705 C C . GLU A 1 92 ? -9.286 3.939 -1.258 1.00 85.81 92 GLU A C 1
ATOM 707 O O . GLU A 1 92 ? -9.752 4.289 -0.176 1.00 85.81 92 GLU A O 1
ATOM 712 N N . ALA A 1 93 ? -9.666 2.800 -1.840 1.00 85.75 93 ALA A N 1
ATOM 713 C CA . ALA A 1 93 ? -10.645 1.895 -1.246 1.00 85.75 93 ALA A CA 1
ATOM 714 C C . ALA A 1 93 ? -10.171 1.323 0.101 1.00 85.75 93 ALA A C 1
ATOM 716 O O . ALA A 1 93 ? -10.972 1.217 1.031 1.00 85.75 93 ALA A O 1
ATOM 717 N N . ILE A 1 94 ? -8.880 0.995 0.230 1.00 90.44 94 ILE A N 1
ATOM 718 C CA . ILE A 1 94 ? -8.267 0.560 1.494 1.00 90.44 94 ILE A CA 1
ATOM 719 C C . ILE A 1 94 ? -8.353 1.679 2.533 1.00 90.44 94 ILE A C 1
ATOM 721 O O . ILE A 1 94 ? -8.805 1.434 3.652 1.00 90.44 94 ILE A O 1
ATOM 725 N N . LEU A 1 95 ? -7.978 2.908 2.162 1.00 91.19 95 LEU A N 1
ATOM 726 C CA . LEU A 1 95 ? -8.053 4.061 3.060 1.00 91.19 95 LEU A CA 1
ATOM 727 C C . LEU A 1 95 ? -9.502 4.352 3.477 1.00 91.19 95 LEU A C 1
ATOM 729 O O . LEU A 1 95 ? -9.775 4.542 4.660 1.00 91.19 95 LEU A O 1
ATOM 733 N N . LYS A 1 96 ? -10.457 4.310 2.542 1.00 89.50 96 LYS A N 1
ATOM 734 C CA . LYS A 1 96 ? -11.889 4.475 2.838 1.00 89.50 96 LYS A CA 1
ATOM 735 C C . LYS A 1 96 ? -12.399 3.398 3.792 1.00 89.50 96 LYS A C 1
ATOM 737 O O . LYS A 1 96 ? -13.083 3.732 4.756 1.00 89.50 96 LYS A O 1
ATOM 742 N N . ASP A 1 97 ? -12.081 2.123 3.555 1.00 89.94 97 ASP A N 1
ATOM 743 C CA . ASP A 1 97 ? -12.481 1.023 4.445 1.00 89.94 97 ASP A CA 1
ATOM 744 C C . ASP A 1 97 ? -11.877 1.194 5.844 1.00 89.94 97 ASP A C 1
ATOM 746 O O . ASP A 1 97 ? -12.585 1.012 6.832 1.00 89.94 97 ASP A O 1
ATOM 750 N N . ALA A 1 98 ? -10.614 1.613 5.939 1.00 92.12 98 ALA A N 1
ATOM 751 C CA . ALA A 1 98 ? -9.952 1.886 7.208 1.00 92.12 98 ALA A CA 1
ATOM 752 C C . ALA A 1 98 ? -10.624 3.027 7.988 1.00 92.12 98 ALA A C 1
ATOM 754 O O . ALA A 1 98 ? -10.973 2.847 9.154 1.00 92.12 98 ALA A O 1
ATOM 755 N N . ILE A 1 99 ? -10.880 4.168 7.339 1.00 91.38 99 ILE A N 1
ATOM 756 C CA . ILE A 1 99 ? -11.552 5.316 7.964 1.00 91.38 99 ILE A CA 1
ATOM 757 C C . ILE A 1 99 ? -12.976 4.955 8.398 1.00 91.38 99 ILE A C 1
ATOM 759 O O . ILE A 1 99 ? -13.366 5.244 9.526 1.00 91.38 99 ILE A O 1
ATOM 763 N N . ARG A 1 100 ? -13.750 4.277 7.540 1.00 89.81 100 ARG A N 1
ATOM 764 C CA . ARG A 1 100 ? -15.126 3.849 7.859 1.00 89.81 100 ARG A CA 1
ATOM 765 C C . ARG A 1 100 ? -15.185 2.907 9.057 1.00 89.81 100 ARG A C 1
ATOM 767 O O . ARG A 1 100 ? -16.181 2.893 9.770 1.00 89.81 100 ARG A O 1
ATOM 774 N N . ARG A 1 101 ? -14.135 2.112 9.261 1.00 88.75 101 ARG A N 1
ATOM 775 C CA . ARG A 1 101 ? -14.011 1.175 10.381 1.00 88.75 101 ARG A CA 1
ATOM 776 C C . ARG A 1 101 ? -13.407 1.797 11.639 1.00 88.75 101 ARG A C 1
ATOM 778 O O . ARG A 1 101 ? -13.278 1.080 12.623 1.00 88.75 101 ARG A O 1
ATOM 785 N N . GLY A 1 102 ? -13.031 3.077 11.611 1.00 91.38 102 GLY A N 1
ATOM 786 C CA . GLY A 1 102 ? -12.371 3.734 12.739 1.00 91.38 102 GLY A CA 1
ATOM 787 C C . GLY A 1 102 ? -10.981 3.164 13.026 1.00 91.38 102 GLY A C 1
ATOM 788 O O . GLY A 1 102 ? -10.604 3.026 14.184 1.00 91.38 102 GLY A O 1
ATOM 789 N N . ALA A 1 103 ? -10.236 2.773 11.989 1.00 94.75 103 ALA A N 1
ATOM 790 C CA . ALA A 1 103 ? -8.899 2.227 12.175 1.00 94.75 103 ALA A CA 1
ATOM 791 C C . ALA A 1 103 ? -7.922 3.300 12.684 1.00 94.75 103 ALA A C 1
ATOM 793 O O . ALA A 1 103 ? -7.751 4.341 12.059 1.00 94.75 103 ALA A O 1
ATOM 794 N N . GLU A 1 104 ? -7.234 3.005 13.782 1.00 94.56 104 GLU A N 1
ATOM 795 C CA . GLU A 1 104 ? -6.158 3.814 14.367 1.00 94.56 104 GLU A CA 1
ATOM 796 C C . GLU A 1 104 ? -4.831 3.606 13.627 1.00 94.56 104 GLU A C 1
ATOM 798 O O . GLU A 1 104 ? -3.938 4.452 13.636 1.00 94.56 104 GLU A O 1
ATOM 803 N N . THR A 1 105 ? -4.659 2.438 13.006 1.00 94.75 105 THR A N 1
ATOM 804 C CA . THR A 1 105 ? -3.456 2.090 12.244 1.00 94.75 105 THR A CA 1
ATOM 805 C C . THR A 1 105 ? -3.814 1.144 11.111 1.00 94.75 105 THR A C 1
ATOM 807 O O . THR A 1 105 ? -4.597 0.211 11.291 1.00 94.75 105 THR A O 1
ATOM 810 N N . ILE A 1 106 ? -3.215 1.366 9.949 1.00 95.06 106 ILE A N 1
ATOM 811 C CA . ILE A 1 106 ? -3.354 0.534 8.757 1.00 95.06 106 ILE A CA 1
ATOM 812 C C . ILE A 1 106 ? -1.988 -0.087 8.486 1.00 95.06 106 ILE A C 1
ATOM 814 O O . ILE A 1 106 ? -1.036 0.633 8.205 1.00 95.06 106 ILE A O 1
ATOM 818 N N . ALA A 1 107 ? -1.880 -1.407 8.573 1.00 93.44 107 ALA A N 1
ATOM 819 C CA . ALA A 1 107 ? -0.663 -2.139 8.258 1.00 93.44 107 ALA A CA 1
ATOM 820 C C . ALA A 1 107 ? -0.822 -2.879 6.931 1.00 93.44 107 ALA A C 1
ATOM 822 O O . ALA A 1 107 ? -1.781 -3.629 6.732 1.00 93.44 107 ALA A O 1
ATOM 823 N N . LEU A 1 108 ? 0.133 -2.661 6.035 1.00 91.62 108 LEU A N 1
ATOM 824 C CA . LEU A 1 108 ? 0.244 -3.316 4.744 1.00 91.62 108 LEU A CA 1
ATOM 825 C C . LEU A 1 108 ? 1.559 -4.101 4.734 1.00 91.62 108 LEU A C 1
ATOM 827 O O . LEU A 1 108 ? 2.635 -3.535 4.538 1.00 91.62 108 LEU A O 1
ATOM 831 N N . GLU A 1 109 ? 1.473 -5.397 5.015 1.00 88.50 109 GLU A N 1
ATOM 832 C CA . GLU A 1 109 ? 2.631 -6.255 5.278 1.00 88.50 109 GLU A CA 1
ATOM 833 C C . GLU A 1 109 ? 2.839 -7.230 4.110 1.00 88.50 109 GLU A C 1
ATOM 835 O O . GLU A 1 109 ? 1.899 -7.951 3.752 1.00 88.50 109 GLU A O 1
ATOM 840 N N . PRO A 1 110 ? 4.033 -7.281 3.491 1.00 80.25 110 PRO A N 1
ATOM 841 C CA . PRO A 1 110 ? 4.337 -8.322 2.524 1.00 80.25 110 PRO A CA 1
ATOM 842 C C . PRO A 1 110 ? 4.414 -9.688 3.219 1.00 80.25 110 PRO A C 1
ATOM 844 O O . PRO A 1 110 ? 4.853 -9.818 4.361 1.00 80.25 110 PRO A O 1
ATOM 847 N N . GLN A 1 111 ? 4.010 -10.723 2.495 1.00 78.06 111 GLN A N 1
ATOM 848 C CA . GLN A 1 111 ? 4.257 -12.128 2.805 1.00 78.06 111 GLN A CA 1
ATOM 849 C C . GLN A 1 111 ? 4.985 -12.787 1.631 1.00 78.06 111 GLN A C 1
ATOM 851 O O . GLN A 1 111 ? 5.113 -12.174 0.573 1.00 78.06 111 GLN A O 1
ATOM 856 N N . SER A 1 112 ? 5.427 -14.044 1.790 1.00 68.75 112 SER A N 1
ATOM 857 C CA . SER A 1 112 ? 6.229 -14.780 0.794 1.00 68.75 112 SER A CA 1
ATOM 858 C C . SER A 1 112 ? 5.801 -14.565 -0.665 1.00 68.75 112 SER A C 1
ATOM 860 O O . SER A 1 112 ? 6.658 -14.372 -1.518 1.00 68.75 112 SER A O 1
ATOM 862 N N . ASN A 1 113 ? 4.494 -14.548 -0.957 1.00 64.31 113 ASN A N 1
ATOM 863 C CA . ASN A 1 113 ? 3.966 -14.284 -2.304 1.00 64.31 113 ASN A CA 1
ATOM 864 C C . ASN A 1 113 ? 2.692 -13.421 -2.321 1.00 64.31 113 ASN A C 1
ATOM 866 O O . ASN A 1 113 ? 1.997 -13.357 -3.337 1.00 64.31 113 ASN A O 1
ATOM 870 N N . THR A 1 114 ? 2.343 -12.791 -1.204 1.00 76.56 114 THR A N 1
ATOM 871 C CA . THR A 1 114 ? 1.056 -12.107 -1.027 1.00 76.56 114 THR A CA 1
ATOM 872 C C . THR A 1 114 ? 1.224 -10.821 -0.226 1.00 76.56 114 THR A C 1
ATOM 874 O O . THR A 1 114 ? 2.316 -10.485 0.227 1.00 76.56 114 THR A O 1
ATOM 877 N N . LEU A 1 115 ? 0.133 -10.071 -0.084 1.00 83.19 115 LEU A N 1
ATOM 878 C CA . LEU A 1 115 ? 0.072 -8.872 0.739 1.00 83.19 115 LEU A CA 1
ATOM 879 C C . LEU A 1 115 ? -1.034 -9.053 1.773 1.00 83.19 115 LEU A C 1
ATOM 881 O O . LEU A 1 115 ? -2.146 -9.449 1.415 1.00 83.19 115 LEU A O 1
ATOM 885 N N . THR A 1 116 ? -0.741 -8.738 3.028 1.00 88.31 116 THR A N 1
ATOM 886 C CA . THR A 1 116 ? -1.708 -8.779 4.123 1.00 88.31 116 THR A CA 1
ATOM 887 C C . THR A 1 116 ? -2.071 -7.357 4.530 1.00 88.31 116 THR A C 1
ATOM 889 O O . THR A 1 116 ? -1.201 -6.508 4.718 1.00 88.31 116 THR A O 1
ATOM 892 N N . LEU A 1 117 ? -3.372 -7.096 4.670 1.00 91.94 117 LEU A N 1
ATOM 893 C CA . LEU A 1 117 ? -3.903 -5.845 5.203 1.00 91.94 117 LEU A CA 1
ATOM 894 C C . LEU A 1 117 ? -4.424 -6.090 6.618 1.00 91.94 117 LEU A C 1
ATOM 896 O O . LEU A 1 117 ? -5.319 -6.917 6.812 1.00 91.94 117 LEU A O 1
ATOM 900 N N . ARG A 1 118 ? -3.908 -5.349 7.597 1.00 93.25 118 ARG A N 1
ATOM 901 C CA . ARG A 1 118 ? -4.389 -5.380 8.983 1.00 93.25 118 ARG A CA 1
ATOM 902 C C . ARG A 1 118 ? -4.771 -3.982 9.432 1.00 93.25 118 ARG A C 1
ATOM 904 O O . ARG A 1 118 ? -4.089 -3.012 9.128 1.00 93.25 118 ARG A O 1
ATOM 911 N N . LEU A 1 119 ? -5.861 -3.891 10.176 1.00 94.75 119 LEU A N 1
ATOM 912 C CA . LEU A 1 119 ? -6.351 -2.652 10.760 1.00 94.75 119 LEU A CA 1
ATOM 913 C C . LEU A 1 119 ? -6.285 -2.770 12.276 1.00 94.75 119 LEU A C 1
ATOM 915 O O . LEU A 1 119 ? -6.742 -3.768 12.833 1.00 94.75 119 LEU A O 1
ATOM 919 N N . ARG A 1 120 ? -5.740 -1.762 12.948 1.00 96.38 120 ARG A N 1
ATOM 920 C CA . ARG A 1 120 ? -5.864 -1.625 14.396 1.00 96.38 120 ARG A CA 1
ATOM 921 C C . ARG A 1 120 ? -7.131 -0.840 14.693 1.00 96.38 120 ARG A C 1
ATOM 923 O O . ARG A 1 120 ? -7.250 0.288 14.234 1.00 96.38 120 ARG A O 1
ATOM 930 N N . ILE A 1 121 ? -8.083 -1.461 15.376 1.00 94.38 121 ILE A N 1
ATOM 931 C CA . ILE A 1 121 ? -9.383 -0.869 15.710 1.00 94.38 121 ILE A CA 1
ATOM 932 C C . ILE A 1 121 ? -9.620 -1.129 17.193 1.00 94.38 121 ILE A C 1
ATOM 934 O O . ILE A 1 121 ? -9.557 -2.290 17.614 1.00 94.38 121 ILE A O 1
ATOM 938 N N . ASP A 1 122 ? -9.869 -0.072 17.963 1.00 92.19 122 ASP A N 1
ATOM 939 C CA . ASP A 1 122 ? -10.043 -0.126 19.420 1.00 92.19 122 ASP A CA 1
ATOM 940 C C . ASP A 1 122 ? -8.883 -0.869 20.111 1.00 92.19 122 ASP A C 1
ATOM 942 O O . ASP A 1 122 ? -9.061 -1.796 20.904 1.00 92.19 122 ASP A O 1
ATOM 946 N N . GLY A 1 123 ? -7.654 -0.541 19.714 1.00 90.50 123 GLY A N 1
ATOM 947 C CA . GLY A 1 123 ? -6.422 -1.138 20.215 1.00 90.50 123 GLY A CA 1
ATOM 948 C C . GLY A 1 123 ? -6.106 -2.537 19.675 1.00 90.50 123 GLY A C 1
ATOM 949 O O . GLY A 1 123 ? -4.970 -2.991 19.844 1.00 90.50 123 GLY A O 1
ATOM 950 N N . CYS A 1 124 ? -7.037 -3.197 18.980 1.00 93.25 124 CYS A N 1
ATOM 951 C CA . CYS A 1 124 ? -6.917 -4.590 18.547 1.00 93.25 124 CYS A CA 1
ATOM 952 C C . CYS A 1 124 ? -6.565 -4.721 17.060 1.00 93.25 124 CYS A C 1
ATOM 954 O O . CYS A 1 124 ? -7.218 -4.133 16.199 1.00 93.25 124 CYS A O 1
ATOM 956 N N . TRP A 1 125 ? -5.578 -5.562 16.735 1.00 94.12 125 TRP A N 1
ATOM 957 C CA . TRP A 1 125 ? -5.243 -5.887 15.347 1.00 94.12 125 TRP A CA 1
ATOM 958 C C . TRP A 1 125 ? -6.268 -6.834 14.727 1.00 94.12 125 TRP A C 1
ATOM 960 O O . TRP A 1 125 ? -6.513 -7.927 15.234 1.00 94.12 125 TRP A O 1
ATOM 970 N N . ARG A 1 126 ? -6.815 -6.436 13.582 1.00 90.81 126 ARG A N 1
ATOM 971 C CA . ARG A 1 126 ? -7.773 -7.208 12.795 1.00 90.81 126 ARG A CA 1
ATOM 972 C C . ARG A 1 126 ? -7.252 -7.357 11.376 1.00 90.81 126 ARG A C 1
ATOM 974 O O . ARG A 1 126 ? -7.139 -6.378 10.643 1.00 90.81 126 ARG A O 1
ATOM 981 N N . GLU A 1 127 ? -6.930 -8.582 10.988 1.00 88.75 127 GLU A N 1
ATOM 982 C CA . GLU A 1 127 ? -6.608 -8.893 9.598 1.00 88.75 127 GLU A CA 1
ATOM 983 C C . GLU A 1 127 ? -7.863 -8.796 8.728 1.00 88.75 127 GLU A C 1
ATOM 985 O O . GLU A 1 127 ? -8.954 -9.196 9.142 1.00 88.75 127 GLU A O 1
ATOM 990 N N . LYS A 1 128 ? -7.718 -8.258 7.515 1.00 84.19 128 LYS A N 1
ATOM 991 C CA . LYS A 1 128 ? -8.777 -8.269 6.513 1.00 84.19 128 LYS A CA 1
ATOM 992 C C . LYS A 1 128 ? -8.817 -9.658 5.855 1.00 84.19 128 LYS A C 1
ATOM 994 O O . LYS A 1 128 ? -7.947 -9.962 5.034 1.00 84.19 128 LYS A O 1
ATOM 999 N N . PRO A 1 129 ? -9.825 -10.497 6.156 1.00 73.31 129 PRO A N 1
ATOM 1000 C CA . PRO A 1 129 ? -9.875 -11.850 5.624 1.00 73.31 129 PRO A CA 1
ATOM 1001 C C . PRO A 1 129 ? -10.017 -11.820 4.102 1.00 73.31 129 PRO A C 1
ATOM 1003 O O . PRO A 1 129 ? -10.708 -10.963 3.543 1.00 73.31 129 PRO A O 1
ATOM 1006 N N . ASN A 1 130 ? -9.380 -12.781 3.434 1.00 68.19 130 ASN A N 1
ATOM 1007 C CA . ASN A 1 130 ? -9.367 -12.927 1.976 1.00 68.19 130 ASN A CA 1
ATOM 1008 C C . ASN A 1 130 ? -8.768 -11.738 1.209 1.00 68.19 130 ASN A C 1
ATOM 1010 O O . ASN A 1 130 ? -8.911 -11.692 -0.011 1.00 68.19 130 ASN A O 1
ATOM 1014 N N . PHE A 1 131 ? -8.095 -10.790 1.870 1.00 74.56 131 PHE A N 1
ATOM 1015 C CA . PHE A 1 131 ? -7.473 -9.659 1.181 1.00 74.56 131 PHE A CA 1
ATOM 1016 C C . PHE A 1 131 ? -6.441 -10.135 0.150 1.00 74.56 131 PHE A C 1
ATOM 1018 O O . PHE A 1 131 ? -6.565 -9.804 -1.023 1.00 74.56 131 PHE A O 1
ATOM 1025 N N . ALA A 1 132 ? -5.521 -11.016 0.551 1.00 66.88 132 ALA A N 1
ATOM 1026 C CA . ALA A 1 132 ? -4.527 -11.614 -0.342 1.00 66.88 132 ALA A CA 1
ATOM 1027 C C . ALA A 1 132 ? -5.141 -12.416 -1.505 1.00 66.88 132 ALA A C 1
ATOM 1029 O O . ALA A 1 132 ? -4.631 -12.378 -2.616 1.00 66.88 132 ALA A O 1
ATOM 1030 N N . SER A 1 133 ? -6.237 -13.138 -1.252 1.00 61.06 133 SER A N 1
ATOM 1031 C CA . SER A 1 133 ? -6.911 -13.977 -2.255 1.00 61.06 133 SER A CA 1
ATOM 1032 C C . SER A 1 133 ? -7.708 -13.155 -3.275 1.00 61.06 133 SER A C 1
ATOM 1034 O O . SER A 1 133 ? -7.821 -13.548 -4.432 1.00 61.06 133 SER A O 1
ATOM 1036 N N . ARG A 1 134 ? -8.252 -12.008 -2.849 1.00 65.19 134 ARG A N 1
ATOM 1037 C CA . ARG A 1 134 ? -8.988 -11.065 -3.704 1.00 65.19 134 ARG A CA 1
ATOM 1038 C C . ARG A 1 134 ? -8.083 -10.077 -4.422 1.00 65.19 134 ARG A C 1
ATOM 1040 O O . ARG A 1 134 ? -8.534 -9.419 -5.353 1.00 65.19 134 ARG A O 1
ATOM 1047 N N . LEU A 1 135 ? -6.843 -9.941 -3.967 1.00 67.00 135 LEU A N 1
ATOM 1048 C CA . LEU A 1 135 ? -5.860 -9.096 -4.608 1.00 67.00 135 LEU A CA 1
ATOM 1049 C C . LEU A 1 135 ? -5.374 -9.790 -5.888 1.00 67.00 135 LEU A C 1
ATOM 1051 O O . LEU A 1 135 ? -4.837 -10.896 -5.800 1.00 67.00 135 LEU A O 1
ATOM 1055 N N . PRO A 1 136 ? -5.530 -9.170 -7.071 1.00 65.50 136 PRO A N 1
ATOM 1056 C CA . PRO A 1 136 ? -4.981 -9.724 -8.298 1.00 65.50 136 PRO A CA 1
ATOM 1057 C C . PRO A 1 136 ? -3.485 -10.015 -8.149 1.00 65.50 136 PRO A C 1
ATOM 1059 O O . PRO A 1 136 ? -2.740 -9.244 -7.531 1.00 65.50 136 PRO A O 1
ATOM 1062 N N . ALA A 1 137 ? -3.040 -11.140 -8.713 1.00 59.16 137 ALA A N 1
ATOM 1063 C CA . ALA A 1 137 ? -1.639 -11.539 -8.662 1.00 59.16 137 ALA A CA 1
ATOM 1064 C C . ALA A 1 137 ? -0.749 -10.406 -9.197 1.00 59.16 137 ALA A C 1
ATOM 1066 O O . ALA A 1 137 ? -1.050 -9.836 -10.238 1.00 59.16 137 ALA A O 1
ATOM 1067 N N . GLY A 1 138 ? 0.326 -10.070 -8.481 1.00 64.31 138 GLY A N 1
ATOM 1068 C CA . GLY A 1 138 ? 1.247 -8.992 -8.864 1.00 64.31 138 GLY A CA 1
ATOM 1069 C C . GLY A 1 138 ? 0.804 -7.572 -8.485 1.00 64.31 138 GLY A C 1
ATOM 1070 O O . GLY A 1 138 ? 1.624 -6.660 -8.547 1.00 64.31 138 GLY A O 1
ATOM 1071 N N . LEU A 1 139 ? -0.433 -7.362 -8.011 1.00 70.25 139 LEU A N 1
ATOM 1072 C CA . LEU A 1 139 ? -0.903 -6.030 -7.600 1.00 70.25 139 LEU A CA 1
ATOM 1073 C C . LEU A 1 139 ? -0.349 -5.595 -6.230 1.00 70.25 139 LEU A C 1
ATOM 1075 O O . LEU A 1 139 ? -0.256 -4.405 -5.945 1.00 70.25 139 LEU A O 1
ATOM 1079 N N . GLY A 1 140 ? 0.057 -6.544 -5.381 1.00 75.31 140 GLY A N 1
ATOM 1080 C CA . GLY A 1 140 ? 0.596 -6.256 -4.046 1.00 75.31 140 GLY A CA 1
ATOM 1081 C C . GLY A 1 140 ? 1.832 -5.349 -4.050 1.00 75.31 140 GLY A C 1
ATOM 1082 O O . GLY A 1 140 ? 1.799 -4.298 -3.408 1.00 75.31 140 GLY A O 1
ATOM 1083 N N . PRO A 1 141 ? 2.892 -5.683 -4.807 1.00 69.31 141 PRO A N 1
ATOM 1084 C CA . PRO A 1 141 ? 4.052 -4.807 -4.961 1.00 69.31 141 PRO A CA 1
ATOM 1085 C C . PRO A 1 141 ? 3.700 -3.416 -5.506 1.00 69.31 141 PRO A C 1
ATOM 1087 O O . PRO A 1 141 ? 4.264 -2.424 -5.047 1.00 69.31 141 PRO A O 1
ATOM 1090 N N . LEU A 1 142 ? 2.735 -3.325 -6.431 1.00 71.88 142 LEU A N 1
ATOM 1091 C CA . LEU A 1 142 ? 2.282 -2.051 -7.003 1.00 71.88 142 LEU A CA 1
ATOM 1092 C C . LEU A 1 142 ? 1.557 -1.180 -5.969 1.00 71.88 142 LEU A C 1
ATOM 1094 O O . LEU A 1 142 ? 1.792 0.025 -5.913 1.00 71.88 142 LEU A O 1
ATOM 1098 N N . LEU A 1 143 ? 0.736 -1.776 -5.098 1.00 79.00 143 LEU A N 1
ATOM 1099 C CA . LEU A 1 143 ? 0.111 -1.063 -3.979 1.00 79.00 143 LEU A CA 1
ATOM 1100 C C . LEU A 1 143 ? 1.149 -0.503 -3.006 1.00 79.00 143 LEU A C 1
ATOM 1102 O O . LEU A 1 143 ? 1.069 0.662 -2.618 1.00 79.00 143 LEU A O 1
ATOM 1106 N N . VAL A 1 144 ? 2.139 -1.315 -2.625 1.00 78.44 144 VAL A N 1
ATOM 1107 C CA . VAL A 1 144 ? 3.221 -0.881 -1.727 1.00 78.44 144 VAL A CA 1
ATOM 1108 C C . VAL A 1 144 ? 4.019 0.259 -2.366 1.00 78.44 144 VAL A C 1
ATOM 1110 O O . VAL A 1 144 ? 4.290 1.264 -1.708 1.00 78.44 144 VAL A O 1
ATOM 1113 N N . ALA A 1 145 ? 4.354 0.145 -3.654 1.00 72.94 145 ALA A N 1
ATOM 1114 C CA . ALA A 1 145 ? 5.032 1.203 -4.397 1.00 72.94 145 ALA A CA 1
ATOM 1115 C C . ALA A 1 145 ? 4.199 2.495 -4.447 1.00 72.94 145 ALA A C 1
ATOM 1117 O O . ALA A 1 145 ? 4.746 3.574 -4.221 1.00 72.94 145 ALA A O 1
ATOM 1118 N N . ARG A 1 146 ? 2.876 2.396 -4.647 1.00 78.88 146 ARG A N 1
ATOM 1119 C CA . ARG A 1 146 ? 1.976 3.557 -4.678 1.00 78.88 146 ARG A CA 1
ATOM 1120 C C . ARG A 1 146 ? 1.952 4.307 -3.349 1.00 78.88 146 ARG A C 1
ATOM 1122 O O . ARG A 1 146 ? 2.149 5.518 -3.340 1.00 78.88 146 ARG A O 1
ATOM 1129 N N . PHE A 1 147 ? 1.776 3.612 -2.226 1.00 81.25 147 PHE A N 1
ATOM 1130 C CA . PHE A 1 147 ? 1.800 4.258 -0.908 1.00 81.25 147 PHE A CA 1
ATOM 1131 C C . PHE A 1 147 ? 3.169 4.876 -0.585 1.00 81.25 147 PHE A C 1
ATOM 1133 O O . PHE A 1 147 ? 3.236 5.963 -0.015 1.00 81.25 147 PHE A O 1
ATOM 1140 N N . ARG A 1 148 ? 4.275 4.251 -1.009 1.00 74.12 148 ARG A N 1
ATOM 1141 C CA . ARG A 1 148 ? 5.615 4.852 -0.873 1.00 74.12 148 ARG A CA 1
ATOM 1142 C C . ARG A 1 148 ? 5.798 6.102 -1.727 1.00 74.12 148 ARG A C 1
ATOM 1144 O O . ARG A 1 148 ? 6.455 7.039 -1.283 1.00 74.12 148 ARG A O 1
ATOM 1151 N N . ALA A 1 149 ? 5.244 6.123 -2.937 1.00 72.94 149 ALA A N 1
ATOM 1152 C CA . ALA A 1 149 ? 5.275 7.305 -3.788 1.00 72.94 149 ALA A CA 1
ATOM 1153 C C . ALA A 1 149 ? 4.519 8.469 -3.131 1.00 72.94 149 ALA A C 1
ATOM 1155 O O . ALA A 1 149 ? 5.054 9.572 -3.073 1.00 72.94 149 ALA A O 1
ATOM 1156 N N . LEU A 1 150 ? 3.346 8.199 -2.542 1.00 70.06 150 LEU A N 1
ATOM 1157 C CA . LEU A 1 150 ? 2.587 9.185 -1.762 1.00 70.06 150 LEU A CA 1
ATOM 1158 C C . LEU A 1 150 ? 3.389 9.707 -0.557 1.00 70.06 150 LEU A C 1
ATOM 1160 O O . LEU A 1 150 ? 3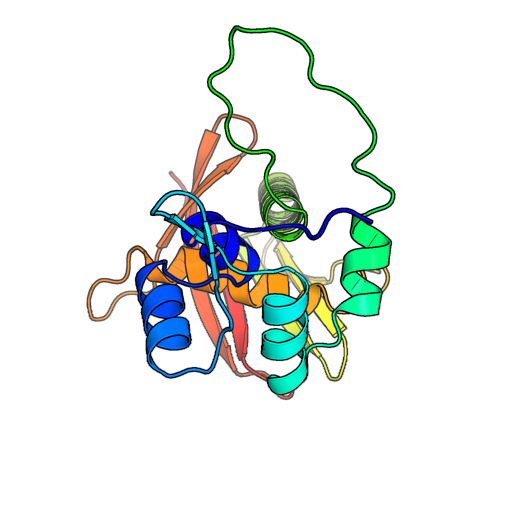.385 10.904 -0.291 1.00 70.06 150 LEU A O 1
ATOM 1164 N N . ALA A 1 151 ? 4.146 8.838 0.121 1.00 65.38 151 ALA A N 1
ATOM 1165 C CA . ALA A 1 151 ? 5.000 9.218 1.249 1.00 65.38 151 ALA A CA 1
ATOM 1166 C C . ALA A 1 151 ? 6.188 10.122 0.852 1.00 65.38 151 ALA A C 1
ATOM 1168 O O . ALA A 1 151 ? 6.629 10.964 1.629 1.00 65.38 151 ALA A O 1
ATOM 1169 N N . ARG A 1 152 ? 6.740 9.976 -0.357 1.00 61.19 152 ARG A N 1
ATOM 1170 C CA . ARG A 1 152 ? 7.945 10.718 -0.781 1.00 61.19 152 ARG A CA 1
ATOM 1171 C C . ARG A 1 152 ? 7.731 12.219 -0.989 1.00 61.19 152 ARG A C 1
ATOM 1173 O O . ARG A 1 152 ? 8.713 12.942 -1.117 1.00 61.19 152 ARG A O 1
ATOM 1180 N N . VAL A 1 153 ? 6.485 12.686 -1.023 1.00 55.59 153 VAL A N 1
ATOM 1181 C CA . VAL A 1 153 ? 6.144 14.063 -1.407 1.00 55.59 153 VAL A CA 1
ATOM 1182 C C . VAL A 1 153 ? 6.316 15.078 -0.260 1.00 55.59 153 VAL A C 1
ATOM 1184 O O . VAL A 1 153 ? 6.446 16.262 -0.547 1.00 55.59 153 VAL A O 1
ATOM 1187 N N . SER A 1 154 ? 6.399 14.660 1.015 1.00 54.38 154 SER A N 1
ATOM 1188 C CA . SER A 1 154 ? 6.312 15.603 2.155 1.00 54.38 154 SER A CA 1
ATOM 1189 C C . SER A 1 154 ? 7.337 15.422 3.292 1.00 54.38 154 SER A C 1
ATOM 1191 O O . SER A 1 154 ? 7.161 15.995 4.367 1.00 54.38 154 SER A O 1
ATOM 1193 N N . GLY A 1 155 ? 8.395 14.624 3.124 1.00 53.19 155 GLY A N 1
ATOM 1194 C CA . GLY A 1 155 ? 9.349 14.371 4.216 1.00 53.19 155 GLY A CA 1
ATOM 1195 C C . GLY A 1 155 ? 10.280 15.557 4.504 1.00 53.19 155 GLY A C 1
ATOM 1196 O O . GLY A 1 155 ? 11.200 15.810 3.728 1.00 53.19 155 GLY A O 1
ATOM 1197 N N . ALA A 1 156 ? 10.094 16.243 5.636 1.00 54.25 156 ALA A N 1
ATOM 1198 C CA . ALA A 1 156 ? 11.135 17.075 6.242 1.00 54.25 156 ALA A CA 1
ATOM 1199 C C . ALA A 1 156 ? 12.178 16.183 6.947 1.00 54.25 156 ALA A C 1
ATOM 1201 O O . ALA A 1 156 ? 11.856 15.096 7.429 1.00 54.25 156 ALA A O 1
ATOM 1202 N N . SER A 1 157 ? 13.444 16.615 7.006 1.00 55.69 157 SER A N 1
ATOM 1203 C CA . SER A 1 157 ? 14.509 15.839 7.661 1.00 55.69 157 SER A CA 1
ATOM 1204 C C . SER A 1 157 ? 14.174 15.559 9.130 1.00 55.69 157 SER A C 1
ATOM 1206 O O . SER A 1 157 ? 14.191 16.472 9.949 1.00 55.69 157 SER A O 1
ATOM 1208 N N . GLY A 1 158 ? 13.944 14.286 9.462 1.00 65.06 158 GLY A N 1
ATOM 1209 C CA . GLY A 1 158 ? 13.740 13.816 10.837 1.00 65.06 158 GLY A CA 1
ATOM 1210 C C . GLY A 1 158 ? 12.290 13.514 11.225 1.00 65.06 158 GLY A C 1
ATOM 1211 O O . GLY A 1 158 ? 12.075 12.992 12.316 1.00 65.06 158 GLY A O 1
ATOM 1212 N N . GLU A 1 159 ? 11.315 13.769 10.348 1.00 71.94 159 GLU A N 1
ATOM 1213 C CA . GLU A 1 159 ? 9.898 13.471 10.597 1.00 71.94 159 GLU A CA 1
ATOM 1214 C C . GLU A 1 159 ? 9.371 12.382 9.646 1.00 71.94 159 GLU A C 1
ATOM 1216 O O . GLU A 1 159 ? 9.806 12.297 8.492 1.00 71.94 159 GLU A O 1
ATOM 1221 N N . PRO A 1 160 ? 8.443 11.519 10.103 1.00 78.25 160 PRO A N 1
ATOM 1222 C CA . PRO A 1 160 ? 7.813 10.538 9.230 1.00 78.25 160 PRO A CA 1
ATOM 1223 C C . PRO A 1 160 ? 6.976 11.244 8.147 1.00 78.25 160 PRO A C 1
ATOM 1225 O O . PRO A 1 160 ? 6.266 12.207 8.449 1.00 78.25 160 PRO A O 1
ATOM 1228 N N . PRO A 1 161 ? 7.022 10.770 6.891 1.00 84.44 161 PRO A N 1
ATOM 1229 C CA . PRO A 1 161 ? 6.316 11.401 5.787 1.00 84.44 161 PRO A CA 1
ATOM 1230 C C . PRO A 1 161 ? 4.799 11.406 5.981 1.00 84.44 161 PRO A C 1
ATOM 1232 O O . PRO A 1 161 ? 4.210 10.434 6.463 1.00 84.44 161 PRO A O 1
ATOM 1235 N N . THR A 1 162 ? 4.157 12.477 5.526 1.00 86.56 162 THR A N 1
ATOM 1236 C CA . THR A 1 162 ? 2.700 12.621 5.507 1.00 86.56 162 THR A CA 1
ATOM 1237 C C . THR A 1 162 ? 2.182 12.786 4.081 1.00 86.56 162 THR A C 1
ATOM 1239 O O . THR A 1 162 ? 2.906 13.197 3.177 1.00 86.56 162 THR A O 1
ATOM 1242 N N . PHE A 1 163 ? 0.924 12.424 3.855 1.00 83.75 163 PHE A N 1
ATOM 1243 C CA . PHE A 1 163 ? 0.229 12.663 2.595 1.00 83.75 163 PHE A CA 1
ATOM 1244 C C . PHE A 1 163 ? -1.247 12.951 2.857 1.00 83.75 163 PHE A C 1
ATOM 1246 O O . PHE A 1 163 ? -1.800 12.539 3.879 1.00 83.75 163 PHE A O 1
ATOM 1253 N N . GLU A 1 164 ? -1.892 13.634 1.920 1.00 85.44 164 GLU A N 1
ATOM 1254 C CA . GLU A 1 164 ? -3.328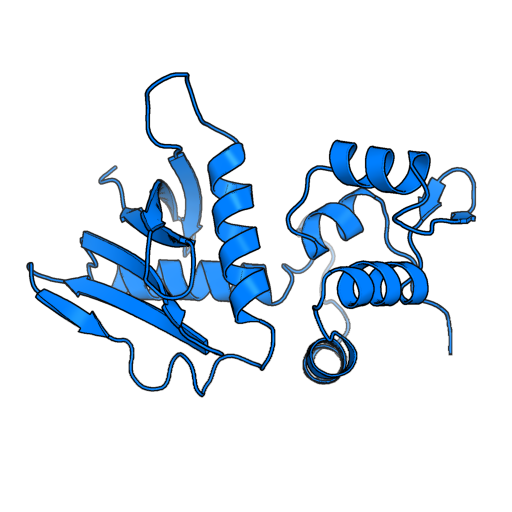 13.887 1.959 1.00 85.44 164 GLU A CA 1
ATOM 1255 C C . GLU A 1 164 ? -4.041 13.057 0.894 1.00 85.44 164 GLU A C 1
ATOM 1257 O O . GLU A 1 164 ? -3.535 12.874 -0.214 1.00 85.44 164 GLU A O 1
ATOM 1262 N N . ALA A 1 165 ? -5.225 12.552 1.228 1.00 83.25 165 ALA A N 1
ATOM 1263 C CA . ALA A 1 165 ? -6.100 11.862 0.291 1.00 83.25 165 ALA A CA 1
ATOM 1264 C C . ALA A 1 165 ? -7.517 12.435 0.375 1.00 83.25 165 ALA A C 1
ATOM 1266 O O . ALA A 1 165 ? -8.054 12.631 1.470 1.00 83.25 165 ALA A O 1
ATOM 1267 N N . CYS A 1 166 ? -8.138 12.677 -0.782 1.00 82.12 166 CYS A N 1
ATOM 1268 C CA . CYS A 1 166 ? -9.547 13.047 -0.861 1.00 82.12 166 CYS A CA 1
ATOM 1269 C C . CYS A 1 166 ? -10.404 11.778 -0.779 1.00 82.12 166 CYS A C 1
ATOM 1271 O O . CYS A 1 166 ? -10.472 10.983 -1.715 1.00 82.12 166 CYS A O 1
ATOM 1273 N N . LEU A 1 167 ? -11.046 11.559 0.366 1.00 83.12 167 LEU A N 1
ATOM 1274 C CA . LEU A 1 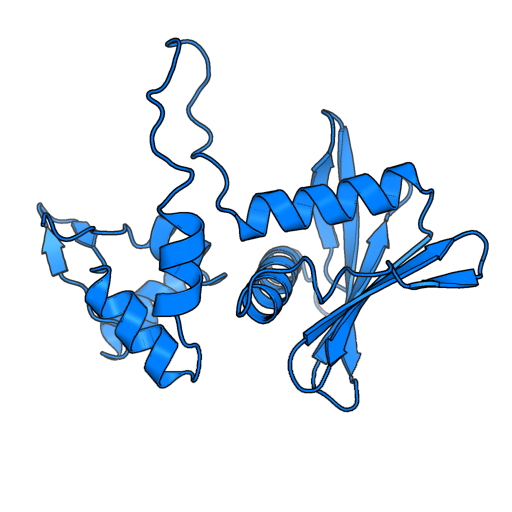167 ? -11.856 10.376 0.634 1.00 83.12 167 LEU A CA 1
ATOM 1275 C C . LEU A 1 167 ? -13.312 10.796 0.826 1.00 83.12 167 LEU A C 1
ATOM 1277 O O . LEU A 1 167 ? -13.645 11.483 1.789 1.00 83.12 167 LEU A O 1
ATOM 1281 N N . ASP A 1 168 ? -14.182 10.375 -0.096 1.00 78.44 168 ASP A N 1
ATOM 1282 C CA . ASP A 1 168 ? -15.624 10.675 -0.067 1.00 78.44 168 ASP A CA 1
ATOM 1283 C C . ASP A 1 168 ? -15.905 12.194 0.071 1.00 78.44 168 ASP A C 1
ATOM 1285 O O . ASP A 1 168 ? -16.751 12.625 0.853 1.00 78.44 168 ASP A O 1
ATOM 1289 N N . GLY A 1 169 ? -15.144 13.014 -0.668 1.00 81.25 169 GLY A N 1
ATOM 1290 C CA . GLY A 1 169 ? -15.264 14.478 -0.678 1.00 81.25 169 GLY A CA 1
ATOM 1291 C C . GLY A 1 169 ? -14.629 15.188 0.523 1.00 81.25 169 GLY A C 1
ATOM 1292 O O . GLY A 1 169 ? -14.830 16.387 0.694 1.00 81.25 169 GLY A O 1
ATOM 1293 N N . ARG A 1 170 ? -13.883 14.472 1.376 1.00 82.81 170 ARG A N 1
ATOM 1294 C CA . ARG A 1 170 ? -13.164 15.048 2.520 1.00 82.81 170 ARG A CA 1
ATOM 1295 C C . ARG A 1 170 ? -11.671 14.778 2.414 1.00 82.81 170 ARG A C 1
ATOM 1297 O O . ARG A 1 170 ? -11.260 13.625 2.295 1.00 82.81 170 ARG A O 1
ATOM 1304 N N . THR A 1 171 ? -10.864 15.823 2.540 1.00 86.00 171 THR A N 1
ATOM 1305 C CA . THR A 1 171 ? -9.411 15.685 2.662 1.00 86.00 171 THR A CA 1
ATOM 1306 C C . THR A 1 171 ? -9.068 15.084 4.020 1.00 86.00 171 THR A C 1
ATOM 1308 O O . THR A 1 171 ? -9.540 15.550 5.059 1.00 86.00 171 THR A O 1
ATOM 1311 N N . ARG A 1 172 ? -8.275 14.014 4.012 1.00 88.94 172 ARG A N 1
ATOM 1312 C CA . ARG A 1 172 ? -7.747 13.361 5.211 1.00 88.94 172 ARG A CA 1
ATOM 1313 C C . ARG A 1 172 ? -6.241 13.226 5.085 1.00 88.94 172 ARG A C 1
ATOM 1315 O O . ARG A 1 172 ? -5.756 12.748 4.061 1.00 88.94 172 ARG A O 1
ATOM 1322 N N . SER A 1 173 ? -5.528 13.613 6.134 1.00 89.62 173 SER A N 1
ATOM 1323 C CA . SER A 1 173 ? -4.075 13.495 6.205 1.00 89.62 173 SER A CA 1
ATOM 1324 C C . SER A 1 173 ? -3.695 12.181 6.882 1.00 89.62 173 SER A C 1
ATOM 1326 O O . SER A 1 173 ? -4.341 11.729 7.831 1.00 89.62 173 SER A O 1
ATOM 1328 N N . PHE A 1 174 ? -2.640 11.556 6.385 1.00 91.62 174 PHE A N 1
ATOM 1329 C CA . PHE A 1 174 ? -2.122 10.289 6.871 1.00 91.62 174 PHE A CA 1
ATOM 1330 C C . PHE A 1 174 ? -0.613 10.396 7.030 1.00 91.62 174 PHE A C 1
ATOM 1332 O O . PHE A 1 174 ? 0.070 10.960 6.178 1.00 91.62 174 PHE A O 1
ATOM 1339 N N . ARG A 1 175 ? -0.085 9.796 8.092 1.00 91.81 175 ARG A N 1
ATOM 1340 C CA . ARG A 1 175 ? 1.353 9.598 8.296 1.00 91.81 175 ARG A CA 1
ATOM 1341 C C . ARG A 1 175 ? 1.739 8.198 7.845 1.00 91.81 175 ARG A C 1
ATOM 1343 O O . ARG A 1 175 ? 1.029 7.257 8.185 1.00 91.81 175 ARG A O 1
ATOM 1350 N N . ILE A 1 176 ? 2.841 8.050 7.115 1.00 90.12 176 ILE A N 1
ATOM 1351 C CA . ILE A 1 176 ? 3.369 6.757 6.661 1.00 90.12 176 ILE A CA 1
ATOM 1352 C C . ILE A 1 176 ? 4.696 6.463 7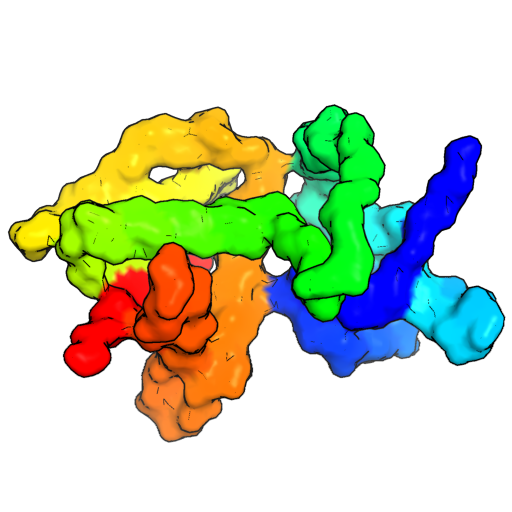.350 1.00 90.12 176 ILE A C 1
ATOM 1354 O O . ILE A 1 176 ? 5.579 7.310 7.426 1.00 90.12 176 ILE A O 1
ATOM 1358 N N . GLU A 1 177 ? 4.862 5.219 7.777 1.00 88.94 177 GLU A N 1
ATOM 1359 C CA . GLU A 1 177 ? 6.122 4.659 8.245 1.00 88.94 177 GLU A CA 1
ATOM 1360 C C . GLU A 1 177 ? 6.418 3.340 7.534 1.00 88.94 177 GLU A C 1
ATOM 1362 O O . GLU A 1 177 ? 5.515 2.596 7.150 1.00 88.94 177 GLU A O 1
ATOM 1367 N N . THR A 1 178 ? 7.700 3.034 7.367 1.00 83.19 178 THR A N 1
ATOM 1368 C CA . THR A 1 178 ? 8.156 1.720 6.910 1.00 83.19 178 THR A CA 1
ATOM 1369 C C . THR A 1 178 ? 8.410 0.820 8.109 1.00 83.19 178 THR A C 1
ATOM 1371 O O . THR A 1 178 ? 9.055 1.240 9.069 1.00 83.19 178 THR A O 1
ATOM 1374 N N . CYS A 1 179 ? 7.960 -0.428 8.038 1.00 82.00 179 CYS A N 1
ATOM 1375 C CA . CYS A 1 179 ? 8.236 -1.439 9.052 1.00 82.00 179 CYS A CA 1
ATOM 1376 C C . CYS A 1 179 ? 8.912 -2.643 8.397 1.00 82.00 179 CYS A C 1
ATOM 1378 O O . CYS A 1 179 ? 8.433 -3.148 7.382 1.00 82.00 179 CYS A O 1
ATOM 1380 N N . SER A 1 180 ? 10.017 -3.115 8.969 1.00 78.44 180 SER A N 1
ATOM 1381 C CA . SER A 1 180 ? 10.688 -4.313 8.473 1.00 78.44 180 SER A CA 1
ATOM 1382 C C . SER A 1 180 ? 9.915 -5.565 8.884 1.00 78.44 180 SER A C 1
ATOM 1384 O O . SER A 1 180 ? 9.641 -5.782 10.063 1.00 78.44 180 SER A O 1
ATOM 1386 N N . THR A 1 181 ? 9.599 -6.411 7.908 1.00 77.81 181 THR A N 1
ATOM 1387 C CA . THR A 1 181 ? 8.958 -7.715 8.113 1.00 77.81 181 THR A CA 1
ATOM 1388 C C . THR A 1 181 ? 9.884 -8.834 7.615 1.00 77.81 181 THR A C 1
ATOM 1390 O O . THR A 1 181 ? 10.794 -8.570 6.823 1.00 77.81 181 THR A O 1
ATOM 1393 N N . PRO A 1 182 ? 9.651 -10.103 8.003 1.00 76.19 182 PRO A N 1
ATOM 1394 C CA . PRO A 1 182 ? 10.436 -11.243 7.516 1.00 76.19 182 PRO A CA 1
ATOM 1395 C C . PRO A 1 182 ? 10.436 -11.400 5.988 1.00 76.19 182 PRO A C 1
ATOM 1397 O O . PRO A 1 182 ? 11.324 -12.041 5.434 1.00 76.19 182 PRO A O 1
ATOM 1400 N N . HIS A 1 183 ? 9.438 -10.826 5.310 1.00 71.50 183 HIS A N 1
ATOM 1401 C CA . HIS A 1 183 ? 9.231 -10.946 3.867 1.00 71.50 183 HIS A CA 1
ATOM 1402 C C . HIS A 1 183 ? 9.493 -9.632 3.110 1.00 71.50 183 HIS A C 1
ATOM 1404 O O . HIS A 1 183 ? 9.115 -9.506 1.948 1.00 71.50 183 HIS A O 1
ATOM 1410 N N . GLY A 1 184 ? 10.138 -8.654 3.753 1.00 71.50 184 GLY A N 1
ATOM 1411 C CA . GLY A 1 184 ? 10.481 -7.354 3.172 1.00 71.50 184 GLY A CA 1
ATOM 1412 C C . GLY A 1 184 ? 9.882 -6.179 3.941 1.00 71.50 184 GLY A C 1
ATOM 1413 O O . GLY A 1 184 ? 9.375 -6.325 5.051 1.00 71.50 184 GLY A O 1
ATOM 1414 N N . ASP A 1 185 ? 9.938 -4.988 3.358 1.00 76.12 185 ASP A N 1
ATOM 1415 C CA . ASP A 1 185 ? 9.476 -3.769 4.026 1.00 76.12 185 ASP A CA 1
ATOM 1416 C C . ASP A 1 185 ? 7.968 -3.551 3.836 1.00 76.12 185 ASP A C 1
ATOM 1418 O O . ASP A 1 185 ? 7.492 -3.262 2.730 1.00 76.12 185 ASP A O 1
ATOM 1422 N N . GLY A 1 186 ? 7.226 -3.649 4.934 1.00 84.75 186 GLY A N 1
ATOM 1423 C CA . GLY A 1 186 ? 5.826 -3.261 5.028 1.00 84.75 186 GLY A CA 1
ATOM 1424 C C . GLY A 1 186 ? 5.642 -1.767 5.269 1.00 84.75 186 GLY A C 1
ATOM 1425 O O . GLY A 1 186 ? 6.597 -1.004 5.446 1.00 84.75 186 GLY A O 1
ATOM 1426 N N . LEU A 1 187 ? 4.381 -1.348 5.269 1.00 90.94 187 LEU A N 1
ATOM 1427 C CA . LEU A 1 187 ? 3.975 0.029 5.521 1.00 90.94 187 LEU A CA 1
ATOM 1428 C C . LEU A 1 187 ? 2.987 0.086 6.677 1.00 90.94 187 LEU A C 1
ATOM 1430 O O . LEU A 1 187 ? 2.045 -0.703 6.737 1.00 90.94 187 LEU A O 1
ATOM 1434 N N . LEU A 1 188 ? 3.186 1.058 7.557 1.00 93.69 188 LEU A N 1
ATOM 1435 C CA . LEU A 1 188 ? 2.233 1.466 8.576 1.00 93.69 188 LEU A CA 1
ATOM 1436 C C . LEU A 1 188 ? 1.705 2.845 8.206 1.00 93.69 188 LEU A C 1
ATOM 1438 O O . LEU A 1 188 ? 2.477 3.731 7.848 1.00 93.69 188 LEU A O 1
ATOM 1442 N N . MET A 1 189 ? 0.392 3.025 8.274 1.00 94.38 189 MET A N 1
ATOM 1443 C CA . MET A 1 189 ? -0.256 4.298 7.993 1.00 94.38 189 MET A CA 1
ATOM 1444 C C . MET A 1 189 ? -1.159 4.689 9.154 1.00 94.38 189 MET A C 1
ATOM 1446 O O . MET A 1 189 ? -1.940 3.871 9.647 1.00 94.38 189 MET A O 1
ATOM 1450 N N . TYR A 1 190 ? -1.068 5.947 9.562 1.00 94.38 190 TYR A N 1
ATOM 1451 C CA . TYR A 1 190 ? -1.786 6.496 10.703 1.00 94.38 190 TYR A CA 1
ATOM 1452 C C . TYR A 1 190 ? -2.684 7.628 10.210 1.00 94.38 190 TYR A C 1
ATOM 1454 O O . TYR A 1 190 ? -2.163 8.661 9.775 1.00 94.38 190 TYR A O 1
ATOM 1462 N N . PRO A 1 191 ? -4.016 7.453 10.233 1.00 93.25 191 PRO A N 1
ATOM 1463 C CA . PRO A 1 191 ? -4.934 8.555 9.991 1.00 93.25 191 PRO A CA 1
ATOM 1464 C C . PRO A 1 191 ? -4.704 9.652 11.028 1.00 93.25 191 PRO A C 1
ATOM 1466 O O . PRO A 1 191 ? -4.651 9.378 12.226 1.00 93.25 191 PRO A O 1
ATOM 1469 N N . MET A 1 192 ? -4.562 10.891 10.575 1.00 89.62 192 MET A N 1
ATOM 1470 C CA . MET A 1 192 ? -4.412 12.036 11.462 1.00 89.62 192 MET A CA 1
ATOM 1471 C C . MET A 1 192 ? -5.793 12.625 11.743 1.00 89.62 192 MET A C 1
ATOM 1473 O O . MET A 1 192 ? -6.586 12.854 10.824 1.00 89.62 192 MET A O 1
ATOM 1477 N N . SER A 1 193 ? -6.096 12.856 13.018 1.00 77.69 193 SER A N 1
ATOM 1478 C CA . SER A 1 193 ? -7.278 13.626 13.398 1.00 77.69 193 SER A CA 1
ATOM 1479 C C . SER A 1 193 ? -7.082 15.067 12.930 1.00 77.69 193 SER A C 1
ATOM 1481 O O . SER A 1 193 ? -6.123 15.715 13.346 1.00 77.69 193 SER A O 1
ATOM 1483 N N . SER A 1 194 ? -7.954 15.522 12.028 1.00 57.56 194 SER A N 1
ATOM 1484 C CA . SER A 1 194 ? -8.096 16.939 11.666 1.00 57.56 194 SER A CA 1
ATOM 1485 C C . SER A 1 194 ? -8.638 17.753 12.833 1.00 57.56 194 SER A C 1
ATOM 1487 O O . SER A 1 194 ? -9.479 17.193 13.576 1.00 57.56 194 SER A O 1
#

Foldseek 3Di:
DDWDWAALVRLCLQQLHDSVVSVVCCVVVLADWDQDPNGTIGTPVSSCSSCVVVVQRCVQVVVVQVVPPPDDDDDDPDDDPDPRGPLRVVLLVLVLVQVVQQFQKWKWDDDQQFIWIWGQHPNDIDTDPCPRVPQRGRSSVVNQSNVVSQQVPADDPPDFGKHWDQHPNDIWIKGKDWDQDPNGIMIMIGTDDD

Radius of gyration: 18.0 Å; chains: 1; bounding box: 41×34×53 Å